Protein AF-A0A9K3GI36-F1 (afdb_monomer_lite)

Structure (mmCIF, N/CA/C/O backbone):
data_AF-A0A9K3GI36-F1
#
_entry.id   AF-A0A9K3GI36-F1
#
loop_
_atom_site.group_PDB
_atom_site.id
_atom_site.type_symbol
_atom_site.label_atom_id
_atom_site.label_alt_id
_atom_site.label_comp_id
_atom_site.label_asym_id
_atom_site.label_entity_id
_atom_site.label_seq_id
_atom_site.pdbx_PDB_ins_code
_atom_site.Cartn_x
_atom_site.Cartn_y
_atom_site.Cartn_z
_atom_site.occupancy
_atom_site.B_iso_or_equiv
_atom_site.auth_seq_id
_atom_site.auth_comp_id
_atom_site.auth_asym_id
_atom_site.auth_atom_id
_atom_site.pdbx_PDB_model_num
ATOM 1 N N . MET A 1 1 ? -10.433 35.218 -31.508 1.00 41.53 1 MET A N 1
ATOM 2 C CA . MET A 1 1 ? -9.511 34.068 -31.572 1.00 41.53 1 MET A CA 1
ATOM 3 C C . MET A 1 1 ? -9.303 33.648 -30.130 1.00 41.53 1 MET A C 1
ATOM 5 O O . MET A 1 1 ? -8.486 34.240 -29.438 1.00 41.53 1 MET A O 1
ATOM 9 N N . GLU A 1 2 ? -10.208 32.810 -29.628 1.00 40.28 2 GLU A N 1
ATOM 10 C CA . GLU A 1 2 ? -10.202 32.365 -28.231 1.00 40.28 2 GLU A CA 1
ATOM 11 C C . GLU A 1 2 ? -9.001 31.437 -28.043 1.00 40.28 2 GLU A C 1
ATOM 13 O O . GLU A 1 2 ? -8.857 30.450 -28.759 1.00 40.28 2 GLU A O 1
ATOM 18 N N . ALA A 1 3 ? -8.071 31.824 -27.170 1.00 50.9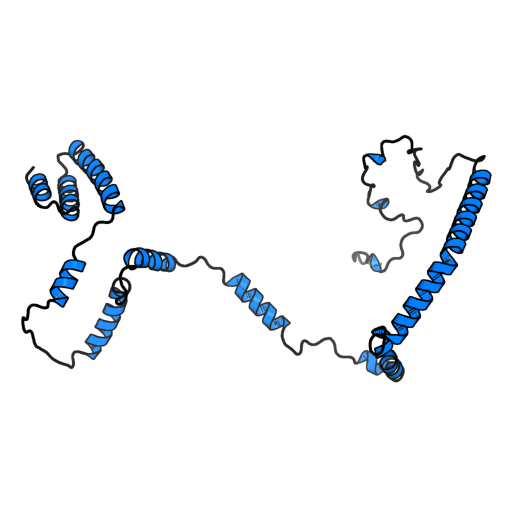4 3 ALA A N 1
ATOM 19 C CA . ALA A 1 3 ? -6.923 30.999 -26.837 1.00 50.94 3 ALA A CA 1
ATOM 20 C C . ALA A 1 3 ? -7.368 29.965 -25.798 1.00 50.94 3 ALA A C 1
ATOM 22 O O . ALA A 1 3 ? -7.621 30.311 -24.644 1.00 50.94 3 ALA A O 1
ATOM 23 N N . ASP A 1 4 ? -7.473 28.707 -26.215 1.00 55.66 4 ASP A N 1
ATOM 24 C CA . ASP A 1 4 ? -7.693 27.579 -25.317 1.00 55.66 4 ASP A CA 1
ATOM 25 C C . ASP A 1 4 ? -6.494 27.442 -24.367 1.00 55.66 4 ASP A C 1
ATOM 27 O O . ASP A 1 4 ? -5.440 26.916 -24.727 1.00 55.66 4 ASP A O 1
ATOM 31 N N . PHE A 1 5 ? -6.641 27.903 -23.123 1.00 61.09 5 PHE A N 1
ATOM 32 C CA . PHE A 1 5 ? -5.654 27.722 -22.049 1.00 61.09 5 PHE A CA 1
ATOM 33 C C . PHE A 1 5 ? -5.681 26.291 -21.477 1.00 61.09 5 PHE A C 1
ATOM 35 O O . PHE A 1 5 ? -5.742 26.073 -20.265 1.00 61.09 5 PHE A O 1
ATOM 42 N N . SER A 1 6 ? -5.638 25.293 -22.358 1.00 74.19 6 SER A N 1
ATOM 43 C CA . SER A 1 6 ? -5.358 23.908 -21.992 1.00 74.19 6 SER A CA 1
ATOM 44 C C . SER A 1 6 ? -3.887 23.789 -21.582 1.00 74.19 6 SER A C 1
ATOM 46 O O . SER A 1 6 ? -3.002 24.333 -22.244 1.00 74.19 6 SER A O 1
ATOM 48 N N . ARG A 1 7 ? -3.610 23.093 -20.471 1.00 74.88 7 ARG A N 1
ATOM 49 C CA . ARG A 1 7 ? -2.231 22.812 -20.036 1.00 74.88 7 ARG A CA 1
ATOM 50 C C . ARG A 1 7 ? -1.472 22.172 -21.209 1.00 74.88 7 ARG A C 1
ATOM 52 O O . ARG A 1 7 ? -2.000 21.223 -21.788 1.00 74.88 7 ARG A O 1
ATOM 59 N N . PRO A 1 8 ? -0.273 22.659 -21.566 1.00 76.69 8 PRO A N 1
ATOM 60 C CA . PRO A 1 8 ? 0.478 22.077 -22.669 1.00 76.69 8 PRO A CA 1
ATOM 61 C C . PRO A 1 8 ? 0.836 20.623 -22.343 1.00 76.69 8 PRO A C 1
ATOM 63 O O . PRO A 1 8 ? 1.373 20.334 -21.270 1.00 76.69 8 PRO A O 1
ATOM 66 N N . ASP A 1 9 ? 0.522 19.707 -23.261 1.00 85.19 9 ASP A N 1
ATOM 67 C CA . ASP A 1 9 ? 0.986 18.324 -23.185 1.00 85.19 9 ASP A CA 1
ATOM 68 C C . ASP A 1 9 ? 2.457 18.270 -23.605 1.00 85.19 9 ASP A C 1
ATOM 70 O O . ASP A 1 9 ? 2.802 18.274 -24.788 1.00 85.19 9 ASP A O 1
ATOM 74 N N . PHE A 1 10 ? 3.339 18.250 -22.609 1.00 81.50 10 PHE A N 1
ATOM 75 C CA . PHE A 1 10 ? 4.784 18.242 -22.812 1.00 81.50 10 PHE A CA 1
ATOM 76 C C . PHE A 1 10 ? 5.299 16.979 -23.521 1.00 81.50 10 PHE A C 1
ATOM 78 O O . PHE A 1 10 ? 6.412 17.011 -24.037 1.00 81.50 10 PHE A O 1
ATOM 85 N N . ASN A 1 11 ? 4.517 15.892 -23.595 1.00 84.12 11 ASN A N 1
ATOM 86 C CA . ASN A 1 11 ? 4.917 14.677 -24.317 1.00 84.12 11 ASN A CA 1
ATOM 87 C C . ASN A 1 11 ? 4.733 14.795 -25.838 1.00 84.12 11 ASN A C 1
ATOM 89 O O . ASN A 1 11 ? 5.396 14.080 -26.587 1.00 84.12 11 ASN A O 1
ATOM 93 N N . ALA A 1 12 ? 3.848 15.682 -26.299 1.00 85.94 12 ALA A N 1
ATOM 94 C CA . ALA A 1 12 ? 3.592 15.913 -27.721 1.00 85.94 12 ALA A CA 1
ATOM 95 C C . ALA A 1 12 ? 4.520 16.979 -28.336 1.00 85.94 12 ALA A C 1
ATOM 97 O O . ALA A 1 12 ? 4.534 17.166 -29.553 1.00 85.94 12 ALA A O 1
ATOM 98 N N . MET A 1 13 ? 5.290 17.695 -27.510 1.00 85.88 13 MET A N 1
ATOM 99 C CA . MET A 1 13 ? 6.188 18.763 -27.947 1.00 85.88 13 MET A CA 1
ATOM 100 C C . MET A 1 13 ? 7.605 18.234 -28.184 1.00 85.88 13 MET A C 1
ATOM 102 O O . MET A 1 13 ? 8.161 17.499 -27.372 1.00 85.88 13 MET A O 1
ATOM 106 N N . VAL A 1 14 ? 8.221 18.657 -29.287 1.00 86.56 14 VAL A N 1
ATOM 107 C CA . VAL A 1 14 ? 9.653 18.435 -29.525 1.00 86.56 14 VAL A CA 1
ATOM 108 C C . VAL A 1 14 ? 10.444 19.341 -28.571 1.00 86.56 14 VAL A C 1
ATOM 110 O O . VAL A 1 14 ? 10.062 20.502 -28.394 1.00 86.56 14 VAL A O 1
ATOM 113 N N . PRO A 1 15 ? 11.530 18.856 -27.938 1.00 84.69 15 PRO A N 1
ATOM 114 C CA . PRO A 1 15 ? 12.355 19.701 -27.083 1.00 84.69 15 PRO A CA 1
ATOM 115 C C . PRO A 1 15 ? 12.905 20.908 -27.868 1.00 84.69 15 PRO A C 1
ATOM 117 O O . PRO A 1 15 ? 13.335 20.741 -29.012 1.00 84.69 15 PRO A O 1
ATOM 120 N N . PRO A 1 16 ? 12.923 22.117 -27.274 1.00 84.31 16 PRO A N 1
ATOM 121 C CA . PRO A 1 16 ? 13.486 23.298 -27.921 1.00 84.31 16 PRO A CA 1
ATOM 122 C C . PRO A 1 16 ? 14.963 23.106 -28.318 1.00 84.31 16 PRO A C 1
ATOM 124 O O . PRO A 1 16 ? 15.713 22.455 -27.581 1.00 84.31 16 PRO A O 1
ATOM 127 N N . PRO A 1 17 ? 15.415 23.688 -29.447 1.00 86.75 17 PRO A N 1
ATOM 128 C CA . PRO A 1 17 ? 16.813 23.609 -29.862 1.00 86.75 17 PRO A CA 1
ATOM 129 C C . PRO A 1 17 ? 17.723 24.241 -28.797 1.00 86.75 17 PRO A C 1
ATOM 131 O O . PRO A 1 17 ? 17.443 25.331 -28.305 1.00 86.75 17 PRO A O 1
ATOM 134 N N . GLY A 1 18 ? 18.794 23.538 -28.415 1.00 84.12 18 GLY A N 1
ATOM 135 C CA . GLY A 1 18 ? 19.714 23.965 -27.351 1.00 84.12 18 GLY A CA 1
ATOM 136 C C . GLY A 1 18 ? 19.261 23.627 -25.923 1.00 84.12 18 GLY A C 1
ATOM 137 O O . GLY A 1 18 ? 19.950 23.982 -24.967 1.00 84.12 18 GLY A O 1
ATOM 138 N N . TYR A 1 19 ? 18.133 22.925 -25.742 1.00 83.38 19 TYR A N 1
ATOM 139 C CA . TYR A 1 19 ? 17.712 22.461 -24.421 1.00 83.38 19 TYR A CA 1
ATOM 140 C C . TYR A 1 19 ? 18.675 21.401 -23.867 1.00 83.38 19 TYR A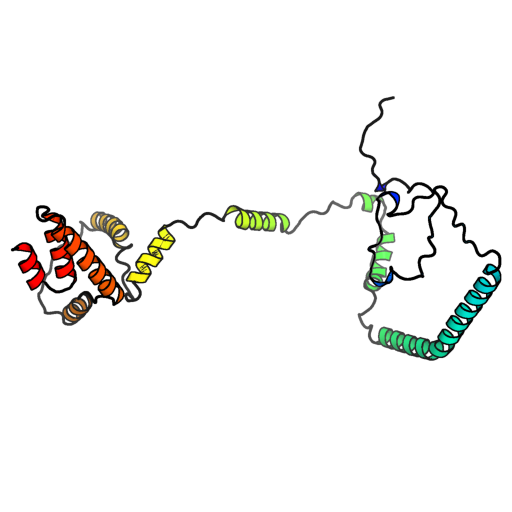 C 1
ATOM 142 O O . TYR A 1 19 ? 18.770 20.289 -24.387 1.00 83.38 19 TYR A O 1
ATOM 150 N N . VAL A 1 20 ? 19.338 21.725 -22.757 1.00 83.19 20 VAL A N 1
ATOM 151 C CA . VAL A 1 20 ? 20.137 20.770 -21.984 1.00 83.19 20 VAL A CA 1
ATOM 152 C C . VAL A 1 20 ? 19.323 20.296 -20.784 1.00 83.19 20 VAL A C 1
ATOM 154 O O . VAL A 1 20 ? 18.958 21.079 -19.899 1.00 83.19 20 VAL A O 1
ATOM 157 N N . ALA A 1 21 ? 19.037 18.993 -20.751 1.00 82.38 21 ALA A N 1
ATOM 158 C CA . ALA A 1 21 ? 18.276 18.377 -19.673 1.00 82.38 21 ALA A CA 1
ATOM 159 C C . ALA A 1 21 ? 18.948 18.632 -18.311 1.00 82.38 21 ALA A C 1
ATOM 161 O O . ALA A 1 21 ? 20.151 18.453 -18.145 1.00 82.38 21 ALA A O 1
ATOM 162 N N . GLY A 1 22 ? 18.159 19.064 -17.326 1.00 81.75 22 GLY A N 1
ATOM 163 C CA . GLY A 1 22 ? 18.629 19.322 -15.961 1.00 81.75 22 GLY A CA 1
ATOM 164 C C . GLY A 1 22 ? 19.057 20.766 -15.684 1.00 81.75 22 GLY A C 1
ATOM 165 O O . GLY A 1 22 ? 18.713 21.273 -14.617 1.00 81.75 22 GLY A O 1
ATOM 166 N N . ILE A 1 23 ? 19.680 21.471 -16.639 1.00 81.31 23 ILE A N 1
ATOM 167 C CA . ILE A 1 23 ? 20.160 22.855 -16.436 1.00 81.31 23 ILE A CA 1
ATOM 168 C C . ILE A 1 23 ? 18.991 23.813 -16.175 1.00 81.31 23 ILE A C 1
ATOM 170 O O . ILE A 1 23 ? 18.969 24.501 -15.158 1.00 81.31 23 ILE A O 1
ATOM 174 N N . GLY A 1 24 ? 17.957 23.787 -17.022 1.00 76.75 24 GLY A N 1
ATOM 175 C CA . GLY A 1 24 ? 16.768 24.640 -16.856 1.00 76.75 24 GLY A CA 1
ATOM 176 C C . GLY A 1 24 ? 15.912 24.322 -15.618 1.00 76.75 24 GLY A C 1
ATOM 177 O O . GLY A 1 24 ? 15.068 25.126 -15.238 1.00 76.75 24 GLY A O 1
ATOM 178 N N . ARG A 1 25 ? 16.129 23.165 -14.969 1.00 82.38 25 ARG A N 1
ATOM 179 C CA . ARG A 1 25 ? 15.466 22.765 -13.710 1.00 82.38 25 ARG A CA 1
ATOM 180 C C . ARG A 1 25 ? 16.336 23.055 -12.473 1.00 82.38 25 ARG A C 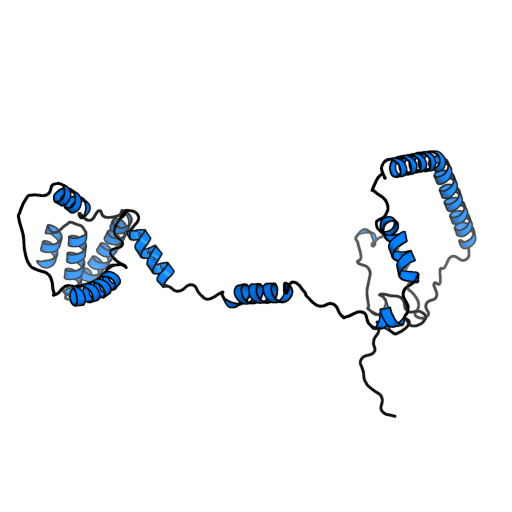1
ATOM 182 O O . ARG A 1 25 ? 15.884 22.835 -11.353 1.00 82.38 25 ARG A O 1
ATOM 189 N N . GLY A 1 26 ? 17.574 23.522 -12.653 1.00 81.62 26 GLY A N 1
ATOM 190 C CA . GLY A 1 26 ? 18.527 23.718 -11.558 1.00 81.62 26 GLY A CA 1
ATOM 191 C C . GLY A 1 26 ? 19.071 22.410 -10.975 1.00 81.62 26 GLY A C 1
ATOM 192 O O . GLY A 1 26 ? 19.473 22.374 -9.813 1.00 81.62 26 GLY A O 1
ATOM 193 N N . ALA A 1 27 ? 19.068 21.319 -11.748 1.00 82.44 27 ALA A N 1
ATOM 194 C CA . ALA A 1 27 ? 19.717 20.081 -11.338 1.00 82.44 27 ALA A CA 1
ATOM 195 C C . ALA A 1 27 ? 21.240 20.291 -11.337 1.00 82.44 27 ALA A C 1
ATOM 197 O O . ALA A 1 27 ? 21.867 20.359 -12.390 1.00 82.44 27 ALA A O 1
ATOM 198 N N . SER A 1 28 ? 21.822 20.410 -10.145 1.00 81.56 28 SER A N 1
ATOM 199 C CA . SER A 1 28 ? 23.270 20.456 -9.935 1.00 81.56 28 SER A CA 1
ATOM 200 C C . SER A 1 28 ? 23.775 19.073 -9.516 1.00 81.56 28 SER A C 1
ATOM 202 O O . SER A 1 28 ? 23.111 18.380 -8.741 1.00 81.56 28 SER A O 1
ATOM 204 N N . GLY A 1 29 ? 24.933 18.655 -10.034 1.00 84.06 29 GLY A N 1
ATOM 205 C CA . GLY A 1 29 ? 25.582 17.407 -9.630 1.00 84.06 29 GLY A CA 1
ATOM 206 C C . GLY A 1 29 ? 25.983 17.447 -8.153 1.00 84.06 29 GLY A C 1
ATOM 207 O O . GLY A 1 29 ? 26.455 18.469 -7.657 1.00 84.06 29 GLY A O 1
ATOM 208 N N . PHE A 1 30 ? 25.786 16.341 -7.433 1.00 79.69 30 PHE A N 1
ATOM 209 C CA . PHE A 1 30 ? 26.188 16.242 -6.031 1.00 79.69 30 PHE A CA 1
ATOM 210 C C . PHE A 1 30 ? 27.713 16.356 -5.923 1.00 79.69 30 PHE A C 1
ATOM 212 O O . PHE A 1 30 ? 28.429 15.532 -6.489 1.00 79.69 30 PHE A O 1
ATOM 219 N N . THR A 1 31 ? 28.212 17.358 -5.196 1.00 76.81 31 THR A N 1
ATOM 220 C CA . THR A 1 31 ? 29.649 17.530 -4.969 1.00 76.81 31 THR A CA 1
ATOM 221 C C . THR A 1 31 ? 30.150 16.437 -4.030 1.00 76.81 31 THR A C 1
ATOM 223 O O . THR A 1 31 ? 29.858 16.416 -2.834 1.00 76.81 31 THR A O 1
ATOM 226 N N . THR A 1 32 ? 30.914 15.492 -4.565 1.00 73.56 32 THR A N 1
ATOM 227 C CA . THR A 1 32 ? 31.559 14.450 -3.761 1.00 73.56 32 THR A CA 1
ATOM 228 C C . THR A 1 32 ? 32.928 14.926 -3.273 1.00 73.56 32 THR A C 1
ATOM 230 O O . THR A 1 32 ? 33.496 15.893 -3.780 1.00 73.56 32 THR A O 1
ATOM 233 N N . ARG A 1 33 ? 33.498 14.240 -2.272 1.00 66.62 33 ARG A N 1
ATOM 234 C CA . ARG A 1 33 ? 34.830 14.554 -1.707 1.00 66.62 33 ARG A CA 1
ATOM 235 C C . ARG A 1 33 ? 35.948 14.586 -2.761 1.00 66.62 33 ARG A C 1
ATOM 237 O O . ARG A 1 33 ? 36.966 15.230 -2.535 1.00 66.62 33 ARG A O 1
ATOM 244 N N . SER A 1 34 ? 35.738 13.913 -3.890 1.00 67.69 34 SER A N 1
ATOM 245 C CA . SER A 1 34 ? 36.633 13.850 -5.048 1.00 67.69 34 SER A CA 1
ATOM 246 C C . SER A 1 34 ? 36.645 15.136 -5.875 1.00 67.69 34 SER A C 1
ATOM 248 O O . SER A 1 34 ? 37.630 15.411 -6.553 1.00 67.69 34 SER A O 1
ATOM 250 N N . ASP A 1 35 ? 35.581 15.942 -5.812 1.00 63.75 35 ASP A N 1
ATOM 251 C CA . ASP A 1 35 ? 35.472 17.142 -6.637 1.00 63.75 35 ASP A CA 1
ATOM 252 C C . ASP A 1 35 ? 36.288 18.307 -6.054 1.00 63.75 35 ASP A C 1
ATOM 254 O O . ASP A 1 35 ? 36.569 19.272 -6.751 1.00 63.75 35 ASP A O 1
ATOM 258 N N . VAL A 1 36 ? 36.679 18.296 -4.776 1.00 68.25 36 VAL A N 1
ATOM 259 C CA . VAL A 1 36 ? 37.480 19.373 -4.140 1.00 68.25 36 VAL A CA 1
ATOM 260 C C . VAL A 1 36 ? 38.978 19.211 -4.470 1.00 68.25 36 VAL A C 1
ATOM 262 O O . VAL A 1 36 ? 39.838 19.249 -3.597 1.00 68.25 36 VAL A O 1
ATOM 265 N N . GLY A 1 37 ? 39.297 18.966 -5.741 1.00 59.81 37 GLY A N 1
ATOM 266 C CA . GLY A 1 37 ? 40.660 18.827 -6.253 1.00 59.81 37 GLY A CA 1
ATOM 267 C C . GLY A 1 37 ? 40.935 19.775 -7.429 1.00 59.81 37 GLY A C 1
ATOM 268 O O . GLY A 1 37 ? 39.992 20.324 -8.002 1.00 59.81 37 GLY A O 1
ATOM 269 N N . PRO A 1 38 ? 42.208 19.950 -7.836 1.00 63.78 38 PRO A N 1
ATOM 270 C CA . PRO A 1 38 ? 42.631 20.927 -8.854 1.00 63.78 38 PRO A CA 1
ATOM 271 C C . PRO A 1 38 ? 42.046 20.706 -10.259 1.00 63.78 38 PRO A C 1
ATOM 273 O O . PRO A 1 38 ? 42.296 21.497 -11.159 1.00 63.78 38 PRO A O 1
ATOM 276 N N . ALA A 1 39 ? 41.269 19.641 -10.465 1.00 50.69 39 ALA A N 1
ATOM 277 C CA . ALA A 1 39 ? 40.647 19.298 -11.740 1.00 50.69 39 ALA A CA 1
ATOM 278 C C . ALA A 1 39 ? 39.497 20.241 -12.152 1.00 50.69 39 ALA A C 1
ATOM 280 O O . ALA A 1 39 ? 38.989 20.122 -13.264 1.00 50.69 39 ALA A O 1
ATOM 281 N N . ARG A 1 40 ? 39.093 21.201 -11.305 1.00 52.25 40 ARG A N 1
ATOM 282 C CA . ARG A 1 40 ? 38.164 22.267 -11.706 1.00 52.25 40 ARG A CA 1
ATOM 283 C C . ARG A 1 40 ? 38.921 23.429 -12.356 1.00 52.25 40 ARG A C 1
ATOM 285 O O . ARG A 1 40 ? 39.024 24.506 -11.777 1.00 52.25 40 ARG A O 1
ATOM 292 N N . MET A 1 41 ? 39.403 23.246 -13.583 1.00 45.31 41 MET A N 1
ATOM 293 C CA . MET A 1 41 ? 39.389 24.383 -14.508 1.00 45.31 41 MET A CA 1
ATOM 294 C C . MET A 1 41 ? 37.910 24.692 -14.725 1.00 45.31 41 MET A C 1
ATOM 296 O O . MET A 1 41 ? 37.155 23.834 -15.178 1.00 45.31 41 MET A O 1
ATOM 300 N N . ALA A 1 42 ? 37.471 25.855 -14.258 1.00 45.38 42 ALA A N 1
ATOM 301 C CA . ALA A 1 42 ? 36.078 26.248 -14.290 1.00 45.38 42 ALA A CA 1
ATOM 302 C C . ALA A 1 42 ? 35.591 26.292 -15.747 1.00 45.38 42 ALA A C 1
ATOM 304 O O . ALA A 1 42 ? 35.823 27.270 -16.451 1.00 45.38 42 ALA A O 1
ATOM 305 N N . SER A 1 43 ? 34.901 25.240 -16.197 1.00 50.94 43 SER A N 1
ATOM 306 C CA . SER A 1 43 ? 34.009 25.341 -17.350 1.00 50.94 43 SER A CA 1
ATOM 307 C C . SER A 1 43 ? 32.777 26.116 -16.887 1.00 50.94 43 SER A C 1
ATOM 309 O O . SER A 1 43 ? 31.744 25.558 -16.517 1.00 50.94 43 SER A O 1
ATOM 311 N N . LEU A 1 44 ? 32.947 27.433 -16.766 1.00 42.28 44 LEU A N 1
ATOM 312 C CA . LEU A 1 44 ? 31.836 28.364 -16.710 1.00 42.28 44 LEU A CA 1
ATOM 313 C C . LEU A 1 44 ? 31.302 28.439 -18.136 1.00 42.28 44 LEU A C 1
ATOM 315 O O . LEU A 1 44 ? 31.880 29.105 -18.991 1.00 42.28 44 LEU A O 1
ATOM 319 N N . LEU A 1 45 ? 30.221 27.707 -18.387 1.00 46.12 45 LEU A N 1
ATOM 320 C CA . LEU A 1 45 ? 29.392 27.901 -19.568 1.00 46.12 45 LEU A CA 1
ATOM 321 C C . LEU A 1 45 ? 28.959 29.372 -19.584 1.00 46.12 45 LEU A C 1
ATOM 323 O O . LEU A 1 45 ? 28.167 29.806 -18.745 1.00 46.12 45 LEU A O 1
ATOM 327 N N . ASN A 1 46 ? 29.509 30.151 -20.514 1.00 49.84 46 ASN A N 1
ATOM 328 C CA . ASN A 1 46 ? 28.974 31.468 -20.828 1.00 49.84 46 ASN A CA 1
ATOM 329 C C . ASN A 1 46 ? 27.537 31.298 -21.346 1.00 49.84 46 ASN A C 1
ATOM 331 O O . ASN A 1 46 ? 27.202 30.275 -21.945 1.00 49.84 46 ASN A O 1
ATOM 335 N N . ALA A 1 47 ? 26.694 32.310 -21.134 1.00 50.44 47 ALA A N 1
ATOM 336 C CA . ALA A 1 47 ? 25.257 32.312 -21.439 1.00 50.44 47 ALA A CA 1
ATOM 337 C C . ALA A 1 47 ? 24.879 32.116 -22.932 1.00 50.44 47 ALA A C 1
ATOM 339 O O . ALA A 1 47 ? 23.711 32.254 -23.278 1.00 50.44 47 ALA A O 1
ATOM 340 N N . ASP A 1 48 ? 25.841 31.780 -23.793 1.00 45.00 48 ASP A N 1
ATOM 341 C CA . ASP A 1 48 ? 25.695 31.570 -25.239 1.00 45.00 48 ASP A CA 1
ATOM 342 C C . ASP A 1 48 ? 26.139 30.159 -25.694 1.00 45.00 48 ASP A C 1
ATOM 344 O O . ASP A 1 48 ? 26.386 29.910 -26.868 1.00 45.00 48 ASP A O 1
ATOM 348 N N . GLY A 1 49 ? 26.279 29.201 -24.768 1.00 50.50 49 GLY A N 1
ATOM 349 C CA . GLY A 1 49 ? 26.444 27.780 -25.112 1.00 50.50 49 GLY A CA 1
ATOM 350 C C . GLY A 1 49 ? 27.722 27.407 -25.878 1.00 50.50 49 GLY A C 1
ATOM 351 O O . GLY A 1 49 ? 27.806 26.294 -26.392 1.00 50.50 49 GLY A O 1
ATOM 352 N N . SER A 1 50 ? 28.722 28.288 -25.952 1.00 48.50 50 SER A N 1
ATOM 353 C CA . SER A 1 50 ? 30.020 27.981 -26.556 1.00 48.50 50 SER A CA 1
ATOM 354 C C . SER A 1 50 ? 31.047 27.575 -25.495 1.00 48.50 50 SER A C 1
ATOM 356 O O . SER A 1 50 ? 31.336 28.312 -24.549 1.00 48.50 50 SER A O 1
ATOM 358 N N . GLU A 1 51 ? 31.617 26.378 -25.658 1.00 46.50 51 GLU A N 1
ATOM 359 C CA . GLU A 1 51 ? 32.790 25.936 -24.906 1.00 46.50 51 GLU A CA 1
ATOM 360 C C . GLU A 1 51 ? 34.028 26.682 -25.421 1.00 46.50 51 GLU A C 1
ATOM 362 O O . GLU A 1 51 ? 34.665 26.275 -26.390 1.00 46.50 51 GLU A O 1
ATOM 367 N N . THR A 1 52 ? 34.417 27.783 -24.778 1.00 43.41 52 THR A N 1
ATOM 368 C CA . THR A 1 52 ? 35.765 28.339 -24.970 1.00 43.41 52 THR A CA 1
ATOM 369 C C . THR A 1 52 ? 36.776 27.500 -24.196 1.00 43.41 52 THR A C 1
ATOM 371 O O . THR A 1 52 ? 37.214 27.861 -23.103 1.00 43.41 52 THR A O 1
ATOM 374 N N . SER A 1 53 ? 37.143 26.358 -24.776 1.00 46.06 53 SER A N 1
ATOM 375 C CA . SER A 1 53 ? 38.313 25.585 -24.371 1.00 46.06 53 SER A CA 1
ATOM 376 C C . SER A 1 53 ? 39.569 26.381 -24.736 1.00 46.06 53 SER A C 1
ATOM 378 O O . SER A 1 53 ? 40.011 26.408 -25.882 1.00 46.06 53 SER A O 1
ATOM 380 N N . GLN A 1 54 ? 40.144 27.098 -23.770 1.00 50.03 54 GLN A N 1
ATOM 381 C CA . GLN A 1 54 ? 41.453 27.723 -23.944 1.00 50.03 54 GLN A CA 1
ATOM 382 C C . GLN A 1 54 ? 42.547 26.647 -23.979 1.00 50.03 54 GLN A C 1
ATOM 384 O O . GLN A 1 54 ? 43.171 26.399 -22.955 1.00 50.03 54 GLN A O 1
ATOM 389 N N . THR A 1 55 ? 42.821 26.035 -25.136 1.00 48.91 55 THR A N 1
ATOM 390 C CA . THR A 1 55 ? 44.130 25.417 -25.440 1.00 48.91 55 THR A CA 1
ATOM 391 C C . THR A 1 55 ? 44.376 25.327 -26.953 1.00 48.91 55 THR A C 1
ATOM 393 O O . THR A 1 55 ? 44.487 24.236 -27.501 1.00 48.91 55 THR A O 1
ATOM 396 N N . VAL A 1 56 ? 44.530 26.462 -27.637 1.00 53.56 56 VAL A N 1
ATOM 397 C CA . VAL A 1 56 ? 44.738 26.516 -29.105 1.00 53.56 56 VAL A CA 1
ATOM 398 C C . VAL A 1 56 ? 46.079 25.892 -29.570 1.00 53.56 56 VAL A C 1
ATOM 400 O O . VAL A 1 56 ? 46.340 25.787 -30.760 1.00 53.56 56 VAL A O 1
ATOM 403 N N . GLY A 1 57 ? 46.945 25.455 -28.645 1.00 53.25 57 GLY A N 1
ATOM 404 C CA . GLY A 1 57 ? 48.192 24.728 -28.940 1.00 53.25 57 GLY A CA 1
ATOM 405 C C . GLY A 1 57 ? 48.181 23.232 -28.596 1.00 53.25 57 GLY A C 1
ATOM 406 O O . GLY A 1 57 ? 49.128 22.539 -28.941 1.00 53.25 57 GLY A O 1
ATOM 407 N N . ALA A 1 58 ? 47.137 22.724 -27.927 1.00 59.91 58 ALA A N 1
ATOM 408 C CA . ALA A 1 58 ? 47.068 21.332 -27.458 1.00 59.91 58 ALA A CA 1
ATOM 409 C C . ALA A 1 58 ? 46.067 20.470 -28.245 1.00 59.91 58 ALA A C 1
ATOM 411 O O . ALA A 1 58 ? 45.931 19.287 -27.960 1.00 59.91 58 ALA A O 1
ATOM 412 N N . GLU A 1 59 ? 45.333 21.041 -29.201 1.00 64.06 59 GLU A N 1
ATOM 413 C CA . GLU A 1 59 ? 44.317 20.315 -29.978 1.00 64.06 59 GLU A CA 1
ATOM 414 C C . GLU A 1 59 ? 44.943 19.230 -30.853 1.00 64.06 59 GLU A C 1
ATOM 416 O O . GLU A 1 59 ? 44.490 18.091 -30.829 1.00 64.06 59 GLU A O 1
ATOM 421 N N . GLN A 1 60 ? 46.049 19.550 -31.529 1.00 72.62 60 GLN A N 1
ATOM 422 C CA . GLN A 1 60 ? 46.782 18.577 -32.342 1.00 72.62 60 GLN A CA 1
ATOM 423 C C . GLN A 1 60 ? 47.373 17.459 -31.476 1.00 72.62 60 GLN A C 1
ATOM 425 O O . GLN A 1 60 ? 47.292 16.289 -31.830 1.00 72.62 60 GLN A O 1
ATOM 430 N N . GLU A 1 61 ? 47.915 17.790 -30.302 1.00 75.25 61 GLU A N 1
ATOM 431 C CA . GLU A 1 61 ? 48.442 16.790 -29.367 1.00 75.25 61 GLU A CA 1
ATOM 432 C C . GLU A 1 61 ? 47.333 15.917 -28.756 1.00 75.25 61 GLU A C 1
ATOM 434 O O . GLU A 1 61 ? 47.546 14.723 -28.547 1.00 75.25 61 GLU A O 1
ATOM 439 N N . ARG A 1 62 ? 46.140 16.477 -28.510 1.00 79.00 62 ARG A N 1
ATOM 440 C CA . ARG A 1 62 ? 44.953 15.735 -28.048 1.00 79.00 62 ARG A CA 1
ATOM 441 C C . ARG A 1 62 ? 44.409 14.808 -29.124 1.00 79.00 62 ARG A C 1
ATOM 443 O O . ARG A 1 62 ? 44.144 13.654 -28.820 1.00 79.00 62 ARG A O 1
ATOM 450 N N . GLU A 1 63 ? 44.303 15.275 -30.363 1.00 82.50 63 GLU A N 1
ATOM 451 C CA . GLU A 1 63 ? 43.852 14.455 -31.489 1.00 82.50 63 GLU A CA 1
ATOM 452 C C . GLU A 1 63 ? 44.826 13.296 -31.742 1.00 82.50 63 GLU A C 1
ATOM 454 O O . GLU A 1 63 ? 44.414 12.144 -31.886 1.00 82.50 63 GLU A O 1
ATOM 459 N N . ILE A 1 64 ? 46.134 13.569 -31.690 1.00 83.25 64 ILE A N 1
ATOM 460 C CA . ILE A 1 64 ? 47.164 12.527 -31.763 1.00 83.25 64 ILE A CA 1
ATOM 461 C C . ILE A 1 64 ? 47.032 11.561 -30.576 1.00 83.25 64 ILE A C 1
ATOM 463 O O . ILE A 1 64 ? 47.131 10.348 -30.762 1.00 83.25 64 ILE A O 1
ATOM 467 N N . ALA A 1 65 ? 46.783 12.056 -29.361 1.00 86.12 65 ALA A N 1
ATOM 468 C CA . ALA A 1 65 ? 46.596 11.205 -28.190 1.00 86.12 65 ALA A CA 1
ATOM 469 C C . ALA A 1 65 ? 45.349 10.315 -28.312 1.00 86.12 65 ALA A C 1
ATOM 471 O O . ALA A 1 65 ? 45.445 9.120 -28.040 1.00 86.12 65 ALA A O 1
ATOM 472 N N . GLU A 1 66 ? 44.208 10.849 -28.750 1.00 88.12 66 GLU A N 1
ATOM 473 C CA . GLU A 1 66 ? 42.971 10.091 -28.975 1.00 88.12 66 GLU A CA 1
ATOM 474 C C . GLU A 1 66 ? 43.175 8.992 -30.017 1.00 88.12 66 GLU A C 1
ATOM 476 O O . GLU A 1 66 ? 42.890 7.826 -29.743 1.00 88.12 66 GLU A O 1
ATOM 481 N N . GLN A 1 67 ? 43.789 9.320 -31.156 1.00 91.38 67 GLN A N 1
ATOM 482 C CA . GLN A 1 67 ? 44.129 8.335 -32.184 1.00 91.38 67 GLN A CA 1
ATOM 483 C C . GLN A 1 67 ? 45.051 7.233 -31.640 1.00 91.38 67 GLN A C 1
ATOM 485 O O . GLN A 1 67 ? 44.875 6.051 -31.948 1.00 91.38 67 GLN A O 1
ATOM 490 N N . VAL A 1 68 ? 46.023 7.592 -30.795 1.00 92.81 68 VAL A N 1
ATOM 491 C CA . VAL A 1 68 ? 46.916 6.628 -30.139 1.00 92.81 68 VAL A CA 1
ATOM 492 C C . VAL A 1 68 ? 46.155 5.754 -29.136 1.00 92.81 68 VAL A C 1
ATOM 494 O O . VAL A 1 68 ? 46.366 4.539 -29.125 1.00 92.81 68 VAL A O 1
ATOM 497 N N . TYR A 1 69 ? 45.255 6.312 -28.322 1.00 89.19 69 TYR A N 1
ATOM 498 C CA . TYR A 1 69 ? 44.452 5.542 -27.365 1.00 89.19 69 TYR A CA 1
ATOM 499 C C . TYR A 1 69 ? 43.456 4.608 -28.059 1.00 89.19 69 TYR A C 1
ATOM 501 O O . TYR A 1 69 ? 43.344 3.451 -27.649 1.00 89.19 69 TYR A O 1
ATOM 509 N N . ASP A 1 70 ? 42.816 5.040 -29.143 1.00 92.06 70 ASP A N 1
ATOM 510 C CA . ASP A 1 70 ? 41.923 4.205 -29.953 1.00 92.06 70 ASP A CA 1
ATOM 511 C C . ASP A 1 70 ? 42.681 3.082 -30.667 1.00 92.06 70 ASP A C 1
ATOM 513 O O . ASP A 1 70 ? 42.230 1.927 -30.696 1.00 92.06 70 ASP A O 1
ATOM 517 N N . ALA A 1 71 ? 43.879 3.371 -31.182 1.00 91.19 71 ALA A N 1
ATOM 518 C CA . ALA A 1 71 ? 44.758 2.362 -31.766 1.00 91.19 71 ALA A CA 1
ATOM 519 C C . ALA A 1 71 ? 45.227 1.342 -30.713 1.00 91.19 71 ALA A C 1
ATOM 521 O O . ALA A 1 71 ? 45.234 0.132 -30.967 1.00 91.19 71 ALA A O 1
ATOM 522 N N . VAL A 1 72 ? 45.577 1.795 -29.505 1.00 89.62 72 VAL A N 1
ATOM 523 C CA . VAL A 1 72 ? 45.903 0.916 -28.372 1.00 89.62 72 VAL A CA 1
ATOM 524 C C . VAL A 1 72 ? 44.681 0.093 -27.963 1.00 89.62 72 VAL A C 1
ATOM 526 O O . VAL A 1 72 ? 44.814 -1.118 -27.782 1.00 89.62 72 VAL A O 1
ATOM 529 N N . GLY A 1 73 ? 43.494 0.694 -27.883 1.00 86.75 73 GLY A N 1
ATOM 530 C CA . GLY A 1 73 ? 42.234 0.017 -27.578 1.00 86.75 73 GLY A CA 1
ATOM 531 C C . GLY A 1 73 ? 41.907 -1.077 -28.594 1.00 86.75 73 GLY A C 1
ATOM 532 O O . GLY A 1 73 ? 41.613 -2.212 -28.212 1.00 86.75 73 GLY A O 1
ATOM 533 N N . SER A 1 74 ? 42.073 -0.783 -29.883 1.00 86.31 74 SER A N 1
ATOM 534 C CA . SER A 1 74 ? 41.909 -1.742 -30.980 1.00 86.31 74 SER A CA 1
ATOM 535 C C . SER A 1 74 ? 42.923 -2.882 -30.884 1.00 86.31 74 SER A C 1
ATOM 537 O O . SER A 1 74 ? 42.546 -4.052 -30.917 1.00 86.31 74 SER A O 1
ATOM 539 N N . ARG A 1 75 ? 44.200 -2.579 -30.627 1.00 83.69 75 ARG A N 1
ATOM 540 C CA . ARG A 1 75 ? 45.280 -3.574 -30.502 1.00 83.69 75 ARG A CA 1
ATOM 541 C C . ARG A 1 75 ? 45.148 -4.463 -29.259 1.00 83.69 75 ARG A C 1
ATOM 543 O O . ARG A 1 75 ? 45.402 -5.671 -29.314 1.00 83.69 75 ARG A O 1
ATOM 550 N N . VAL A 1 76 ? 44.746 -3.891 -28.125 1.00 80.88 76 VAL A N 1
ATOM 551 C CA . VAL A 1 76 ? 44.416 -4.632 -26.896 1.00 80.88 76 VAL A CA 1
ATOM 552 C C . VAL A 1 76 ? 43.191 -5.504 -27.146 1.00 80.88 76 VAL A C 1
ATOM 554 O O . VAL A 1 76 ? 43.171 -6.678 -26.753 1.00 80.88 76 VAL A O 1
ATOM 557 N N . SER A 1 77 ? 42.206 -4.967 -27.871 1.00 78.62 77 SER A N 1
ATOM 558 C CA . SER A 1 77 ? 41.025 -5.716 -28.253 1.00 78.62 77 SER A CA 1
ATOM 559 C C . SER A 1 77 ? 41.398 -6.906 -29.133 1.00 78.62 77 SER A C 1
ATOM 561 O O . SER A 1 77 ? 40.998 -8.017 -28.804 1.00 78.62 77 SER A O 1
ATOM 563 N N . GLU A 1 78 ? 42.245 -6.739 -30.147 1.00 78.75 78 GLU A N 1
ATOM 564 C CA . GLU A 1 78 ? 42.719 -7.799 -31.047 1.00 78.75 78 GLU A CA 1
ATOM 565 C C . GLU A 1 78 ? 43.471 -8.925 -30.324 1.00 78.75 78 GLU A C 1
ATOM 567 O O . GLU A 1 78 ? 43.206 -10.109 -30.569 1.00 78.75 78 GLU A O 1
ATOM 572 N N . LYS A 1 79 ? 44.355 -8.584 -29.373 1.00 72.75 79 LYS A N 1
ATOM 573 C CA . LYS A 1 79 ? 45.066 -9.570 -28.535 1.00 72.75 79 LYS A CA 1
ATOM 574 C C . LYS A 1 79 ? 44.092 -10.434 -27.727 1.00 72.75 79 LYS A C 1
ATOM 576 O O . LYS A 1 79 ? 44.290 -11.643 -27.597 1.00 72.75 79 LYS A O 1
ATOM 581 N N . GLY A 1 80 ? 43.015 -9.833 -27.223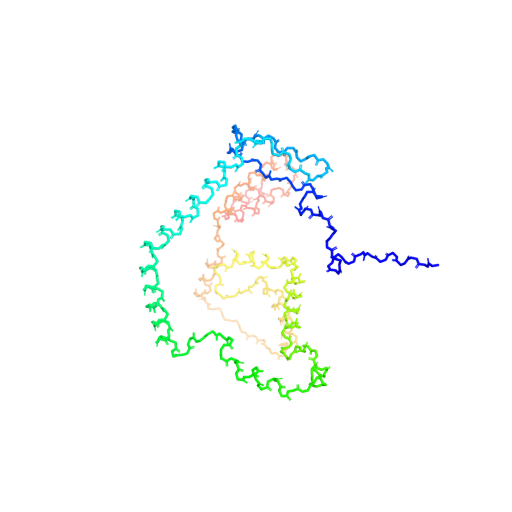 1.00 70.62 80 GLY A N 1
ATOM 582 C CA . GLY A 1 80 ? 41.922 -10.533 -26.545 1.00 70.62 80 GLY A CA 1
ATOM 583 C C . GLY A 1 80 ? 40.827 -11.066 -27.479 1.00 70.62 80 GLY A C 1
ATOM 584 O O . GLY A 1 80 ? 39.987 -11.845 -27.033 1.00 70.62 80 GLY A O 1
ATOM 585 N N . ALA A 1 81 ? 40.791 -10.660 -28.750 1.00 75.38 81 ALA A N 1
ATOM 586 C CA . ALA A 1 81 ? 39.661 -10.879 -29.656 1.00 75.38 81 ALA A CA 1
ATOM 587 C C . ALA A 1 81 ? 39.610 -12.323 -30.121 1.00 75.38 81 ALA A C 1
ATOM 589 O O . ALA A 1 81 ? 38.536 -12.902 -30.173 1.00 75.38 81 ALA A O 1
ATOM 590 N N . LYS A 1 82 ? 40.761 -12.949 -30.385 1.00 72.25 82 LYS A N 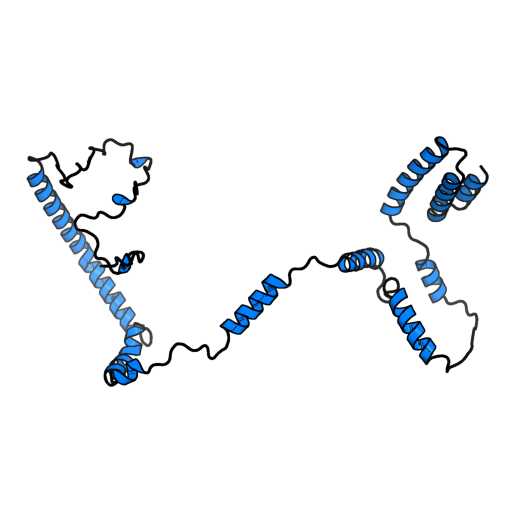1
ATOM 591 C CA . LYS A 1 82 ? 40.796 -14.363 -30.787 1.00 72.25 82 LYS A CA 1
ATOM 592 C C . LYS A 1 82 ? 40.246 -15.276 -29.686 1.00 72.25 82 LYS A C 1
ATOM 594 O O . LYS A 1 82 ? 39.456 -16.166 -29.982 1.00 72.25 82 LYS A O 1
ATOM 599 N N . ARG A 1 83 ? 40.598 -15.016 -28.418 1.00 75.94 83 ARG A N 1
ATOM 600 C CA . ARG A 1 83 ? 40.078 -15.766 -27.257 1.00 75.94 83 ARG A CA 1
ATOM 601 C C . ARG A 1 83 ? 38.601 -15.460 -27.004 1.00 75.94 83 ARG A C 1
ATOM 603 O O . ARG A 1 83 ? 37.830 -16.399 -26.856 1.00 75.94 83 ARG A O 1
ATOM 610 N N . ARG A 1 84 ? 38.196 -14.183 -27.030 1.00 76.94 84 ARG A N 1
ATOM 611 C CA . ARG A 1 84 ? 36.791 -13.769 -26.857 1.00 76.94 84 ARG A CA 1
ATOM 612 C C . ARG A 1 84 ? 35.889 -14.306 -27.964 1.00 76.94 84 ARG A C 1
ATOM 614 O O . ARG A 1 84 ? 34.874 -14.904 -27.660 1.00 76.94 84 ARG A O 1
ATOM 621 N N . HIS A 1 85 ? 36.297 -14.209 -29.225 1.00 75.31 85 HIS A N 1
ATOM 622 C CA . HIS A 1 85 ? 35.540 -14.712 -30.371 1.00 75.31 85 HIS A CA 1
ATOM 623 C C . HIS A 1 85 ? 35.482 -16.247 -30.408 1.00 75.31 85 HIS A C 1
ATOM 625 O O . HIS A 1 85 ? 34.466 -16.810 -30.809 1.00 75.31 85 HIS A O 1
ATOM 631 N N . ALA A 1 86 ? 36.535 -16.949 -29.970 1.00 81.06 86 ALA A N 1
ATOM 632 C CA . ALA A 1 86 ? 36.497 -18.405 -29.813 1.00 81.06 86 ALA A CA 1
ATOM 633 C C . ALA A 1 86 ? 35.542 -18.829 -28.685 1.00 81.06 86 ALA A C 1
ATOM 635 O O . ALA A 1 86 ? 34.688 -19.686 -28.906 1.00 81.06 86 ALA A O 1
ATOM 636 N N . GLN A 1 87 ? 35.627 -18.182 -27.518 1.00 79.44 87 GLN A N 1
ATOM 637 C CA . GLN A 1 87 ? 34.723 -18.423 -26.390 1.00 79.44 87 GLN A CA 1
ATOM 638 C C . GLN A 1 87 ? 33.274 -18.061 -26.737 1.00 79.44 87 GLN A C 1
ATOM 640 O O . GLN A 1 87 ? 32.367 -18.830 -26.448 1.00 79.44 87 GLN A O 1
ATOM 645 N N . GLU A 1 88 ? 33.038 -16.944 -27.421 1.00 82.88 88 GLU A N 1
ATOM 646 C CA . GLU A 1 88 ? 31.710 -16.511 -27.857 1.00 82.88 88 GLU A CA 1
ATOM 647 C C . GLU A 1 88 ? 31.116 -17.471 -28.891 1.00 82.88 88 GLU A C 1
ATOM 649 O O . GLU A 1 88 ? 29.939 -17.821 -28.808 1.00 82.88 88 GLU A O 1
ATOM 654 N N . LYS A 1 89 ? 31.925 -17.973 -29.834 1.00 82.19 89 LYS A N 1
ATOM 655 C CA . LYS A 1 89 ? 31.499 -19.025 -30.767 1.00 82.19 89 LYS A CA 1
ATOM 656 C C . LYS A 1 89 ? 31.151 -20.316 -30.040 1.00 82.19 89 LYS A C 1
ATOM 658 O O . LYS A 1 89 ? 30.134 -20.920 -30.371 1.00 82.19 89 LYS A O 1
ATOM 663 N N . GLU A 1 90 ? 31.947 -20.722 -29.055 1.00 81.56 90 GLU A N 1
ATOM 664 C CA . GLU A 1 90 ? 31.682 -21.919 -28.257 1.00 81.56 90 GLU A CA 1
ATOM 665 C C . GLU A 1 90 ? 30.406 -21.759 -27.414 1.00 81.56 90 GLU A C 1
ATOM 667 O O . GLU A 1 90 ? 29.551 -22.643 -27.428 1.00 81.56 90 GLU A O 1
ATOM 672 N N . ILE A 1 91 ? 30.210 -20.606 -26.769 1.00 76.88 91 ILE A N 1
ATOM 673 C CA . ILE A 1 91 ? 28.987 -20.256 -26.028 1.00 76.88 91 ILE A CA 1
ATOM 674 C C . ILE A 1 91 ? 27.782 -20.221 -26.971 1.00 76.88 91 ILE A C 1
ATOM 676 O O . ILE A 1 91 ? 26.728 -20.758 -26.642 1.00 76.88 91 ILE A O 1
ATOM 680 N N . LYS A 1 92 ? 27.923 -19.665 -28.178 1.00 77.88 92 LYS A N 1
ATOM 681 C CA . LYS A 1 92 ? 26.861 -19.626 -29.192 1.00 77.88 92 LYS A CA 1
ATOM 682 C C . LYS A 1 92 ? 26.542 -21.017 -29.734 1.00 77.88 92 LYS A C 1
ATOM 684 O O . LYS A 1 92 ? 25.378 -21.309 -29.992 1.00 77.88 92 LYS A O 1
ATOM 689 N N . GLN A 1 93 ? 27.533 -21.893 -29.893 1.00 72.88 93 GLN A N 1
ATOM 690 C CA . GLN A 1 93 ? 27.324 -23.282 -30.309 1.00 72.88 93 GLN A CA 1
ATOM 691 C C . GLN A 1 93 ? 26.689 -24.123 -29.196 1.00 72.88 93 GLN A C 1
ATOM 693 O O . GLN A 1 93 ? 25.717 -24.828 -29.462 1.00 72.88 93 GLN A O 1
ATOM 698 N N . LYS A 1 94 ? 27.157 -24.004 -27.948 1.00 74.00 94 LYS A N 1
ATOM 699 C CA . LYS A 1 94 ? 26.532 -24.642 -26.777 1.00 74.00 94 LYS A CA 1
ATOM 700 C C . LYS A 1 94 ? 25.117 -24.116 -26.549 1.00 74.00 94 LYS A C 1
ATOM 702 O O . LYS A 1 94 ? 24.203 -24.906 -26.355 1.00 74.00 94 LYS A O 1
ATOM 707 N N . GLY A 1 95 ? 24.911 -22.810 -26.700 1.00 66.81 95 GLY A N 1
ATOM 708 C CA . GLY A 1 95 ? 23.603 -22.165 -26.651 1.00 66.81 95 GLY A CA 1
ATOM 709 C C . GLY A 1 95 ? 22.669 -22.615 -27.775 1.00 66.81 95 GLY A C 1
ATOM 710 O O . GLY A 1 95 ? 21.478 -22.738 -27.542 1.00 66.81 95 GLY A O 1
ATOM 711 N N . LYS A 1 96 ? 23.175 -22.924 -28.977 1.00 64.19 96 LYS A N 1
ATOM 712 C CA . LYS A 1 96 ? 22.378 -23.529 -30.062 1.00 64.19 96 LYS A CA 1
ATOM 713 C C . LYS A 1 96 ? 22.025 -24.995 -29.788 1.00 64.19 96 LYS A C 1
ATOM 715 O O . LYS A 1 96 ? 20.904 -25.396 -30.070 1.00 64.19 96 LYS A O 1
ATOM 720 N N . ARG A 1 97 ? 22.951 -25.786 -29.232 1.00 62.84 97 ARG A N 1
ATOM 721 C CA . ARG A 1 97 ? 22.749 -27.223 -28.945 1.00 62.84 97 ARG A CA 1
ATOM 722 C C . ARG A 1 97 ? 21.901 -27.478 -27.695 1.00 62.84 97 ARG A C 1
ATOM 724 O O . ARG A 1 97 ? 21.138 -28.431 -27.679 1.00 62.84 97 ARG A O 1
ATOM 731 N N . GLY A 1 98 ? 21.988 -26.612 -26.685 1.00 58.78 98 GLY A N 1
ATOM 732 C CA . GLY A 1 98 ? 21.122 -26.624 -25.499 1.00 58.78 98 GLY A CA 1
ATOM 733 C C . GLY A 1 98 ? 19.746 -25.985 -25.724 1.00 58.78 98 GLY A C 1
ATOM 734 O O . GLY A 1 98 ? 18.920 -25.977 -24.821 1.00 58.78 98 GLY A O 1
ATOM 735 N N . ARG A 1 99 ? 19.480 -25.452 -26.925 1.00 56.09 99 ARG A N 1
ATOM 736 C CA . ARG A 1 99 ? 18.217 -24.808 -27.318 1.00 56.09 99 ARG A CA 1
ATOM 737 C C . ARG A 1 99 ? 17.242 -25.765 -28.005 1.00 56.09 99 ARG A C 1
ATOM 739 O O . ARG A 1 99 ? 16.508 -25.357 -28.898 1.00 56.09 99 ARG A O 1
ATOM 746 N N . VAL A 1 100 ? 17.156 -27.014 -27.562 1.00 54.78 100 VAL A N 1
ATOM 747 C CA . VAL A 1 100 ? 15.950 -27.811 -27.834 1.00 54.78 100 VAL A CA 1
ATOM 748 C C . VAL A 1 100 ? 14.872 -27.289 -26.876 1.00 54.78 100 VAL A C 1
ATOM 750 O O . VAL A 1 100 ? 14.716 -27.788 -25.771 1.00 54.78 100 VAL A O 1
ATOM 753 N N . GLY A 1 101 ? 14.240 -26.169 -27.247 1.00 58.50 101 GLY A N 1
ATOM 754 C CA . GLY A 1 101 ? 13.188 -25.494 -26.467 1.00 58.50 101 GLY A CA 1
ATOM 755 C C . GLY A 1 101 ? 13.534 -24.115 -25.884 1.00 58.50 101 GLY A C 1
ATOM 756 O O . GLY A 1 101 ? 12.660 -23.455 -25.341 1.00 58.50 101 GLY A O 1
ATOM 757 N N . GLY A 1 102 ? 14.774 -23.632 -26.012 1.00 54.91 102 GLY A N 1
ATOM 758 C CA . GLY A 1 102 ? 15.218 -22.381 -25.369 1.00 54.91 102 GLY A CA 1
ATOM 759 C C . GLY A 1 102 ? 15.370 -21.166 -26.292 1.00 54.91 102 GLY A C 1
ATOM 760 O O . GLY A 1 102 ? 16.211 -20.311 -26.009 1.00 54.91 102 GLY A O 1
ATOM 761 N N . GLY A 1 103 ? 14.698 -21.121 -27.447 1.00 73.25 103 GLY A N 1
ATOM 762 C CA . GLY A 1 103 ? 14.739 -19.957 -28.344 1.00 73.25 103 GLY A CA 1
ATOM 763 C C . GLY A 1 103 ? 14.310 -18.666 -27.633 1.00 73.25 103 GLY A C 1
ATOM 764 O O . GLY A 1 103 ? 13.675 -18.712 -26.584 1.00 73.25 103 GLY A O 1
ATOM 765 N N . SER A 1 104 ? 14.661 -17.496 -28.184 1.00 81.56 104 SER A N 1
ATOM 766 C CA . SER A 1 104 ? 14.035 -16.246 -27.716 1.00 81.56 104 SER A CA 1
ATOM 767 C C . SER A 1 104 ? 12.516 -16.409 -27.795 1.00 81.56 104 SER A C 1
ATOM 769 O O . SER A 1 104 ? 12.040 -16.967 -28.781 1.00 81.56 104 SER A O 1
ATOM 771 N N . VAL A 1 105 ? 11.763 -15.924 -26.803 1.00 84.19 105 VAL A N 1
ATOM 772 C CA . VAL A 1 105 ? 10.289 -15.998 -26.796 1.00 84.19 105 VAL A CA 1
ATOM 773 C C . VAL A 1 105 ? 9.719 -15.467 -28.115 1.00 84.19 105 VAL A C 1
ATOM 775 O O . VAL A 1 105 ? 8.833 -16.078 -28.697 1.00 84.19 105 VAL A O 1
ATOM 778 N N . SER A 1 106 ? 10.323 -14.414 -28.676 1.00 85.75 106 SER A N 1
ATOM 779 C CA . SER A 1 106 ? 9.962 -13.883 -29.995 1.00 85.75 106 SER A CA 1
ATOM 780 C C . SER A 1 106 ? 10.076 -14.913 -31.126 1.00 85.75 106 SER A C 1
ATOM 782 O O . SER A 1 106 ? 9.240 -14.909 -32.021 1.00 85.75 106 SER A O 1
ATOM 784 N N . SER A 1 107 ? 11.066 -15.809 -31.079 1.00 86.12 107 SER A N 1
ATOM 785 C CA . SER A 1 107 ? 11.266 -16.869 -32.074 1.00 86.12 107 SER A CA 1
ATOM 786 C C . SER A 1 107 ? 10.166 -17.925 -32.039 1.00 86.12 107 SER A C 1
ATOM 788 O O . SER A 1 107 ? 9.869 -18.488 -33.084 1.00 86.12 107 SER A O 1
ATOM 790 N N . LEU A 1 108 ? 9.572 -18.189 -30.870 1.00 88.25 108 LEU A N 1
ATOM 791 C CA . LEU A 1 108 ? 8.456 -19.133 -30.733 1.00 88.25 108 LEU A CA 1
ATOM 792 C C . LEU A 1 108 ? 7.171 -18.588 -31.373 1.00 88.25 108 LEU A C 1
ATOM 794 O O . LEU A 1 108 ? 6.330 -19.361 -31.813 1.00 88.25 108 LEU A O 1
ATOM 798 N N . TYR A 1 109 ? 7.041 -17.262 -31.460 1.00 92.06 109 TYR A N 1
ATOM 799 C CA . TYR A 1 109 ? 5.866 -16.581 -32.005 1.00 92.06 109 TYR A CA 1
ATOM 800 C C . TYR A 1 109 ? 6.077 -16.016 -33.417 1.00 92.06 109 TYR A C 1
ATOM 802 O O . TYR A 1 109 ? 5.237 -15.257 -33.891 1.00 92.06 109 TYR A O 1
ATOM 810 N N . GLN A 1 110 ? 7.171 -16.351 -34.113 1.00 92.69 110 GLN A N 1
ATOM 811 C CA . GLN A 1 110 ? 7.404 -15.852 -35.479 1.00 92.69 110 GLN A CA 1
ATOM 812 C C . GLN A 1 110 ? 6.343 -16.341 -36.464 1.00 92.69 110 GLN A C 1
ATOM 814 O O . GLN A 1 110 ? 5.886 -15.554 -37.288 1.00 92.69 110 GLN A O 1
ATOM 819 N N . ASP A 1 111 ? 5.915 -17.595 -36.344 1.00 93.25 111 ASP A N 1
ATOM 820 C CA . ASP A 1 111 ? 4.889 -18.163 -37.220 1.00 93.25 111 ASP A CA 1
ATOM 821 C C . ASP A 1 111 ? 3.515 -17.540 -36.940 1.00 93.25 111 ASP A C 1
ATOM 823 O O . ASP A 1 111 ? 2.817 -17.149 -37.870 1.00 93.25 111 ASP A O 1
ATOM 827 N N . VAL A 1 112 ? 3.177 -17.316 -35.662 1.00 94.38 112 VAL A N 1
ATOM 828 C CA . VAL A 1 112 ? 1.961 -16.582 -35.261 1.00 94.38 112 VAL A CA 1
ATOM 829 C C . VAL A 1 112 ? 2.002 -15.137 -35.762 1.00 94.38 112 VAL A C 1
ATOM 831 O O . VAL A 1 112 ? 1.002 -14.622 -36.246 1.00 94.38 112 VAL A O 1
ATOM 834 N N . LYS A 1 113 ? 3.167 -14.481 -35.701 1.00 94.12 113 LYS A N 1
ATOM 835 C CA . LYS A 1 113 ? 3.348 -13.116 -36.208 1.00 94.12 113 LYS A CA 1
ATOM 836 C C . LYS A 1 113 ? 3.210 -13.038 -37.730 1.00 94.12 113 LYS A C 1
ATOM 838 O O . LYS A 1 113 ? 2.718 -12.034 -38.223 1.00 94.12 113 LYS A O 1
ATOM 843 N N . ARG A 1 114 ? 3.639 -14.067 -38.464 1.00 93.00 114 ARG A N 1
ATOM 844 C CA . ARG A 1 114 ? 3.405 -14.168 -39.913 1.00 93.00 114 ARG A CA 1
ATOM 845 C C . ARG A 1 114 ? 1.929 -14.400 -40.224 1.00 93.00 114 ARG A C 1
ATOM 847 O O . ARG A 1 114 ? 1.414 -13.740 -41.107 1.00 93.00 114 ARG A O 1
ATOM 854 N N . GLY A 1 115 ? 1.238 -15.246 -39.458 1.00 93.56 115 GLY A N 1
ATOM 855 C CA . GLY A 1 115 ? -0.216 -15.418 -39.594 1.00 93.56 115 GLY A CA 1
ATOM 856 C C . GLY A 1 115 ? -1.013 -14.149 -39.271 1.00 93.56 115 GLY A C 1
ATOM 857 O O . GLY A 1 115 ? -2.101 -13.947 -39.791 1.00 93.56 115 GLY A O 1
ATOM 858 N N . LEU A 1 116 ? -0.455 -13.254 -38.454 1.00 91.00 116 LEU A N 1
ATOM 859 C CA . LEU A 1 116 ? -1.056 -11.958 -38.144 1.00 91.00 116 LEU A CA 1
ATOM 860 C C . LEU A 1 116 ? -0.979 -10.952 -39.313 1.00 91.00 116 LEU A C 1
ATOM 862 O O . LEU A 1 116 ? -1.721 -9.975 -39.310 1.00 91.00 116 LEU A O 1
ATOM 866 N N . ASP A 1 117 ? -0.111 -11.190 -40.303 1.00 93.62 117 ASP A N 1
ATOM 867 C CA . ASP A 1 117 ? -0.003 -10.390 -41.537 1.00 93.62 117 ASP A CA 1
ATOM 868 C C . ASP A 1 117 ? -1.194 -10.628 -42.485 1.00 93.62 117 ASP A C 1
ATOM 870 O O . ASP A 1 117 ? -1.529 -9.782 -43.306 1.00 93.62 117 ASP A O 1
ATOM 874 N N . GLU A 1 118 ? -1.873 -11.770 -42.346 1.00 92.56 118 GLU A N 1
ATOM 875 C CA . GLU A 1 118 ? -3.060 -12.116 -43.136 1.00 92.56 118 GLU A CA 1
ATOM 876 C C . GLU A 1 118 ? -4.337 -11.410 -42.634 1.00 92.56 118 GLU A C 1
ATOM 878 O O . GLU A 1 118 ? -5.352 -11.418 -43.330 1.00 92.56 118 GLU A O 1
ATOM 883 N N . MET A 1 119 ? -4.311 -10.801 -41.439 1.00 92.25 119 MET A N 1
ATOM 884 C CA . MET A 1 119 ? -5.463 -10.097 -40.863 1.00 92.25 119 MET A CA 1
ATOM 885 C C . MET A 1 119 ? -5.599 -8.677 -41.425 1.00 92.25 119 MET A C 1
ATOM 887 O O . MET A 1 119 ? -4.643 -7.905 -41.469 1.00 92.25 119 MET A O 1
ATOM 891 N N . ASP A 1 120 ? -6.818 -8.311 -41.810 1.00 94.38 120 ASP A N 1
ATOM 892 C CA . ASP A 1 120 ? -7.161 -7.001 -42.352 1.00 94.38 120 ASP A CA 1
ATOM 893 C C . ASP A 1 120 ? -7.222 -5.910 -41.270 1.00 94.38 120 ASP A C 1
ATOM 895 O O . ASP A 1 120 ? -7.488 -6.161 -40.094 1.00 94.38 120 ASP A O 1
ATOM 899 N N . ASN A 1 121 ? -7.016 -4.653 -41.672 1.00 93.00 121 ASN A N 1
ATOM 900 C CA . ASN A 1 121 ? -7.046 -3.516 -40.745 1.00 93.00 121 ASN A CA 1
ATOM 901 C C . ASN A 1 121 ? -8.423 -3.320 -40.072 1.00 93.00 121 ASN A C 1
ATOM 903 O O . ASN A 1 121 ? -8.495 -2.856 -38.939 1.00 93.00 121 ASN A O 1
ATOM 907 N N . SER A 1 122 ? -9.524 -3.729 -40.708 1.00 90.50 122 SER A N 1
ATOM 908 C CA . SER A 1 122 ? -10.858 -3.702 -40.086 1.00 90.50 122 SER A CA 1
ATOM 909 C C . SER A 1 122 ? -11.012 -4.704 -38.936 1.00 90.50 122 SER A C 1
ATOM 911 O O . SER A 1 122 ? -11.691 -4.404 -37.950 1.00 90.50 122 SER A O 1
ATOM 913 N N . ALA A 1 123 ? -10.363 -5.874 -39.001 1.00 90.44 123 ALA A N 1
ATOM 914 C CA . ALA A 1 123 ? -10.312 -6.786 -37.859 1.00 90.44 123 ALA A CA 1
ATOM 915 C C . ALA A 1 123 ? -9.536 -6.176 -36.684 1.00 90.44 123 ALA A C 1
ATOM 917 O O . ALA A 1 123 ? -9.888 -6.417 -35.531 1.00 90.44 123 ALA A O 1
ATOM 918 N N . TRP A 1 124 ? -8.531 -5.340 -36.961 1.00 90.12 124 TRP A N 1
ATOM 919 C CA . TRP A 1 124 ? -7.804 -4.600 -35.929 1.00 90.12 124 TRP A CA 1
ATOM 920 C C . TRP A 1 124 ? -8.660 -3.537 -35.236 1.00 90.12 124 TRP A C 1
ATOM 922 O O . TRP A 1 124 ? -8.576 -3.386 -34.018 1.00 90.12 124 TRP A O 1
ATOM 932 N N . GLU A 1 125 ? -9.523 -2.846 -35.977 1.00 93.25 125 GLU A N 1
ATOM 933 C CA . GLU A 1 125 ? -10.424 -1.824 -35.424 1.00 93.25 125 GLU A CA 1
ATOM 934 C C . GLU A 1 125 ? -11.540 -2.411 -34.549 1.00 93.25 125 GLU A C 1
ATOM 936 O O . GLU A 1 125 ? -12.069 -1.735 -33.668 1.00 93.25 125 GLU A O 1
ATOM 941 N N . THR A 1 126 ? -11.893 -3.680 -34.761 1.00 92.44 126 THR A N 1
ATOM 942 C CA . THR A 1 126 ? -12.998 -4.347 -34.057 1.00 92.44 126 THR A CA 1
ATOM 943 C C . THR A 1 126 ? -12.556 -5.189 -32.860 1.00 92.44 126 THR A C 1
ATOM 945 O O . THR A 1 126 ? -13.394 -5.852 -32.242 1.00 92.44 126 THR A O 1
ATOM 948 N N . ILE A 1 127 ? -11.272 -5.149 -32.481 1.00 92.06 127 ILE A N 1
ATOM 949 C CA . ILE A 1 127 ? -10.784 -5.831 -31.276 1.00 92.06 127 ILE A CA 1
ATOM 950 C C . ILE A 1 127 ? -11.500 -5.250 -30.043 1.00 92.06 127 ILE A C 1
ATOM 952 O O . ILE A 1 127 ? -11.368 -4.057 -29.763 1.00 92.06 127 ILE A O 1
ATOM 956 N N . PRO A 1 128 ? -12.237 -6.068 -29.265 1.00 93.06 128 PRO A N 1
ATOM 957 C CA . PRO A 1 128 ? -12.901 -5.585 -28.062 1.00 93.06 128 PRO A CA 1
ATOM 958 C C . PRO A 1 128 ? -11.897 -5.108 -27.008 1.00 93.06 128 PRO A C 1
ATOM 960 O O . PRO A 1 128 ? -10.853 -5.730 -26.798 1.00 93.06 128 PRO A O 1
ATOM 963 N N . GLU A 1 129 ? -12.253 -4.055 -26.274 1.00 90.25 129 GLU A N 1
ATOM 964 C CA . GLU A 1 129 ? -11.465 -3.601 -25.128 1.00 90.25 129 GLU A CA 1
ATOM 965 C C . GLU A 1 129 ? -11.349 -4.685 -24.041 1.00 90.25 129 GLU A C 1
ATOM 967 O O . GLU A 1 129 ? -12.220 -5.548 -23.874 1.00 90.25 129 GLU A O 1
ATOM 972 N N . ALA A 1 130 ? -10.257 -4.627 -23.270 1.00 87.81 130 ALA A N 1
ATOM 973 C CA . ALA A 1 130 ? -9.939 -5.611 -22.242 1.00 87.81 130 ALA A CA 1
ATOM 974 C C . ALA A 1 130 ? -11.060 -5.725 -21.191 1.00 87.81 130 ALA A C 1
ATOM 976 O O . ALA A 1 130 ? -11.209 -4.887 -20.300 1.00 87.81 130 ALA A O 1
ATOM 977 N N . ARG A 1 131 ? -11.830 -6.815 -21.268 1.00 87.62 131 ARG A N 1
ATOM 978 C CA . ARG A 1 131 ? -12.886 -7.159 -20.312 1.00 87.62 131 ARG A CA 1
ATOM 979 C C . ARG A 1 131 ? -12.371 -8.151 -19.273 1.00 87.62 131 ARG A C 1
ATOM 981 O O . ARG A 1 131 ? -11.819 -9.197 -19.602 1.00 87.62 131 ARG A O 1
ATOM 988 N N . ASP A 1 132 ? -12.627 -7.872 -17.998 1.00 84.88 132 ASP A N 1
ATOM 989 C CA . ASP A 1 132 ? -12.256 -8.775 -16.904 1.00 84.88 132 ASP A CA 1
ATOM 990 C C . ASP A 1 132 ? -13.208 -9.987 -16.834 1.00 84.88 132 ASP A C 1
ATOM 992 O O . ASP A 1 132 ? -14.265 -9.932 -16.198 1.00 84.88 132 ASP A O 1
ATOM 996 N N . PHE A 1 133 ? -12.832 -11.112 -17.448 1.00 82.94 133 PHE A N 1
ATOM 997 C CA . PHE A 1 133 ? -13.634 -12.347 -17.423 1.00 82.94 133 PHE A CA 1
ATOM 998 C C . PHE A 1 133 ? -13.693 -13.008 -16.038 1.00 82.94 133 PHE A C 1
ATOM 1000 O O . PHE A 1 133 ? -14.705 -13.594 -15.660 1.00 82.94 133 PHE A O 1
ATOM 1007 N N . THR A 1 134 ? -12.632 -12.880 -15.241 1.00 85.19 134 THR A N 1
ATOM 1008 C CA . THR A 1 134 ? -12.487 -13.574 -13.951 1.00 85.19 134 THR A CA 1
ATOM 1009 C C . THR A 1 134 ? -13.089 -12.810 -12.770 1.00 85.19 134 THR A C 1
ATOM 1011 O O . THR A 1 134 ? -13.070 -13.305 -11.645 1.00 85.19 134 THR A O 1
ATOM 1014 N N . ARG A 1 135 ? -13.601 -11.586 -12.991 1.00 85.12 135 ARG A N 1
ATOM 1015 C CA . ARG A 1 135 ? -14.094 -10.660 -11.947 1.00 85.12 135 ARG A CA 1
ATOM 1016 C C . ARG A 1 135 ? -13.095 -10.431 -10.796 1.00 85.12 135 ARG A C 1
ATOM 1018 O O . ARG A 1 135 ? -13.493 -9.932 -9.743 1.00 85.12 135 ARG A O 1
ATOM 1025 N N . GLN A 1 136 ? -11.809 -10.741 -10.986 1.00 85.25 136 GLN A N 1
ATOM 1026 C CA . GLN A 1 136 ? -10.788 -10.676 -9.935 1.00 85.25 136 GLN A CA 1
ATOM 1027 C C . GLN A 1 136 ? -10.644 -9.268 -9.364 1.00 85.25 136 GLN A C 1
ATOM 1029 O O . GLN A 1 136 ? -10.656 -9.122 -8.149 1.00 85.25 136 GLN A O 1
ATOM 1034 N N . LYS A 1 137 ? -10.675 -8.224 -10.202 1.00 85.38 137 LYS A N 1
ATOM 1035 C CA . LYS A 1 137 ? -10.653 -6.831 -9.723 1.00 85.38 137 LYS A CA 1
ATOM 1036 C C . LYS A 1 137 ? -11.849 -6.480 -8.832 1.00 85.38 137 LYS A C 1
ATOM 1038 O O . LYS A 1 137 ? -11.723 -5.670 -7.917 1.00 85.38 137 LYS A O 1
ATOM 1043 N N . LYS A 1 138 ? -13.021 -7.086 -9.067 1.00 88.31 138 LYS A N 1
ATOM 1044 C CA . LYS A 1 138 ? -14.191 -6.915 -8.190 1.00 88.31 138 LYS A CA 1
ATOM 1045 C C . LYS A 1 138 ? -13.977 -7.637 -6.858 1.00 88.31 138 LYS A C 1
ATOM 1047 O O . LYS A 1 138 ? -14.230 -7.045 -5.814 1.00 88.31 138 LYS A O 1
ATOM 1052 N N . ALA A 1 139 ? -13.495 -8.878 -6.896 1.00 88.44 139 ALA A N 1
ATOM 1053 C CA . ALA A 1 139 ? -13.208 -9.658 -5.693 1.00 88.44 139 ALA A CA 1
ATOM 1054 C C . ALA A 1 139 ? -12.099 -9.016 -4.839 1.00 88.44 139 ALA A C 1
ATOM 1056 O O . ALA A 1 139 ? -12.225 -8.944 -3.621 1.00 88.44 139 ALA A O 1
ATOM 1057 N N . GLU A 1 140 ? -11.047 -8.497 -5.468 1.00 88.88 140 GLU A N 1
ATOM 1058 C CA . GLU A 1 140 ? -9.952 -7.785 -4.811 1.00 88.88 140 GLU A CA 1
ATOM 1059 C C . GLU A 1 140 ? -10.433 -6.479 -4.174 1.00 88.88 140 GLU A C 1
ATOM 1061 O O . GLU A 1 140 ? -10.167 -6.237 -3.000 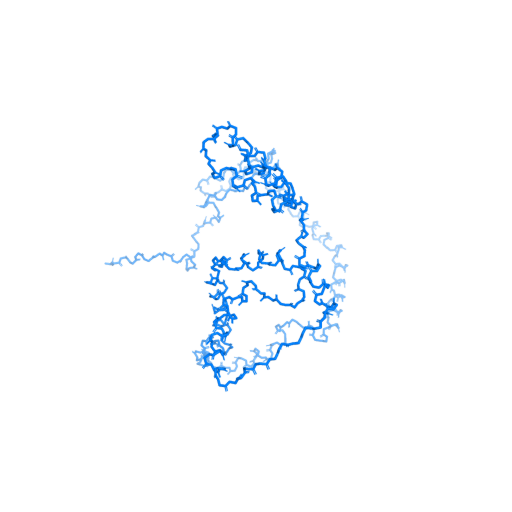1.00 88.88 140 GLU A O 1
ATOM 1066 N N . ARG A 1 141 ? -11.246 -5.687 -4.886 1.00 89.06 141 ARG A N 1
ATOM 1067 C CA . ARG A 1 141 ? -11.875 -4.482 -4.323 1.00 89.06 141 ARG A CA 1
ATOM 1068 C C . ARG A 1 141 ? -12.757 -4.801 -3.115 1.00 89.06 141 ARG A C 1
ATOM 1070 O O . ARG A 1 141 ? -12.793 -4.028 -2.163 1.00 89.06 141 ARG A O 1
ATOM 1077 N N . GLU A 1 142 ? -13.484 -5.918 -3.138 1.00 87.19 142 GLU A N 1
ATOM 1078 C CA . GLU A 1 142 ? -14.291 -6.364 -1.999 1.00 87.19 142 GLU A CA 1
ATOM 1079 C C . GLU A 1 142 ? -13.430 -6.839 -0.823 1.00 87.19 142 GLU A C 1
ATOM 1081 O O . GLU A 1 142 ? -13.762 -6.506 0.312 1.00 87.19 142 GLU A O 1
ATOM 1086 N N . ARG A 1 143 ? -12.316 -7.544 -1.071 1.00 86.12 143 ARG A N 1
ATOM 1087 C CA . ARG A 1 143 ? -11.343 -7.919 -0.028 1.00 86.12 143 ARG A CA 1
ATOM 1088 C C . ARG A 1 143 ? -10.739 -6.689 0.628 1.00 86.12 143 ARG A C 1
ATOM 1090 O O . ARG A 1 143 ? -10.886 -6.535 1.831 1.00 86.12 143 ARG A O 1
ATOM 1097 N N . GLN A 1 144 ? -10.215 -5.759 -0.169 1.00 84.44 144 GLN A N 1
ATOM 1098 C CA . GLN A 1 144 ? -9.693 -4.488 0.329 1.00 84.44 144 GLN A CA 1
ATOM 1099 C C . GLN A 1 144 ? -10.769 -3.719 1.107 1.00 84.44 144 GLN A C 1
ATOM 1101 O O . GLN A 1 144 ? -10.514 -3.197 2.184 1.00 84.44 144 GLN A O 1
ATOM 1106 N N . ARG A 1 145 ? -12.015 -3.678 0.620 1.00 83.62 145 ARG A N 1
ATOM 1107 C CA . ARG A 1 145 ? -13.106 -2.995 1.329 1.00 83.62 145 ARG A CA 1
ATOM 1108 C C . ARG A 1 145 ? -13.422 -3.636 2.681 1.00 83.62 145 ARG A C 1
ATOM 1110 O O . ARG A 1 145 ? -13.749 -2.894 3.602 1.00 83.62 145 ARG A O 1
ATOM 1117 N N . LYS A 1 146 ? -13.384 -4.964 2.785 1.00 80.94 146 LYS A N 1
ATOM 1118 C CA . LYS A 1 146 ? -13.586 -5.683 4.051 1.00 80.94 146 LYS A CA 1
ATOM 1119 C C . LYS A 1 146 ? -12.409 -5.440 4.986 1.00 80.94 146 LYS A C 1
ATOM 1121 O O . LYS A 1 146 ? -12.607 -4.908 6.068 1.00 80.94 146 LYS A O 1
ATOM 1126 N N . GLU A 1 147 ? -11.193 -5.669 4.502 1.00 80.69 147 GLU A N 1
ATOM 1127 C CA . GLU A 1 147 ? -9.953 -5.450 5.248 1.00 80.69 147 GLU A CA 1
ATOM 1128 C C . GLU A 1 147 ? -9.867 -4.016 5.787 1.00 80.69 147 GLU A C 1
ATOM 1130 O O . GLU A 1 147 ? -9.721 -3.827 6.984 1.00 80.69 147 GLU A O 1
ATOM 1135 N N . PHE A 1 148 ? -10.068 -2.987 4.961 1.00 69.75 148 PHE A N 1
ATOM 1136 C CA . PHE A 1 148 ? -9.908 -1.595 5.396 1.00 69.75 148 PHE A CA 1
ATOM 1137 C C . PHE A 1 148 ? -11.103 -1.005 6.165 1.00 69.75 148 PHE A C 1
ATOM 1139 O O . PHE A 1 148 ? -10.925 -0.002 6.852 1.00 69.75 148 PHE A O 1
ATOM 1146 N N . ARG A 1 149 ? -12.323 -1.563 6.068 1.00 64.06 149 ARG A N 1
ATOM 1147 C CA . ARG A 1 149 ? -13.512 -1.003 6.760 1.00 64.06 149 ARG A CA 1
ATOM 1148 C C . ARG A 1 149 ? -13.929 -1.769 8.011 1.00 64.06 149 ARG A C 1
ATOM 1150 O O . ARG A 1 149 ? -14.752 -1.251 8.767 1.00 64.06 149 ARG A O 1
ATOM 1157 N N . GLU A 1 150 ? -13.420 -2.978 8.222 1.00 66.19 150 GLU A N 1
ATOM 1158 C CA . GLU A 1 150 ? -13.843 -3.837 9.335 1.00 66.19 150 GLU A CA 1
ATOM 1159 C C . GLU A 1 150 ? -12.984 -3.679 10.595 1.00 66.19 150 GLU A C 1
ATOM 1161 O O . GLU A 1 150 ? -13.331 -4.236 11.635 1.00 66.19 150 GLU A O 1
ATOM 1166 N N . PHE A 1 151 ? -11.942 -2.841 10.574 1.00 72.88 151 PHE A N 1
ATOM 1167 C CA . PHE A 1 151 ? -11.237 -2.461 11.798 1.00 72.88 151 PHE A CA 1
ATOM 1168 C C . PHE A 1 151 ? -12.107 -1.527 12.651 1.00 72.88 151 PHE A C 1
ATOM 1170 O O . PHE A 1 151 ? -12.145 -0.311 12.465 1.00 72.88 151 PHE A O 1
ATOM 1177 N N . ARG A 1 152 ? -12.837 -2.121 13.596 1.00 79.44 152 ARG A N 1
ATOM 1178 C CA . ARG A 1 152 ? -13.530 -1.434 14.691 1.00 79.44 152 ARG A CA 1
ATOM 1179 C C . ARG A 1 152 ? -12.790 -1.709 15.992 1.00 79.44 152 ARG A C 1
ATOM 1181 O O . ARG A 1 152 ? -12.122 -2.734 16.114 1.00 79.44 152 ARG A O 1
ATOM 1188 N N . ALA A 1 153 ? -12.924 -0.805 16.961 1.00 84.00 153 ALA A N 1
ATOM 1189 C CA . ALA A 1 153 ? -12.457 -1.077 18.313 1.00 84.00 153 ALA A CA 1
ATOM 1190 C C . ALA A 1 153 ? -13.066 -2.403 18.789 1.00 84.00 153 ALA A C 1
ATOM 1192 O O . ALA A 1 153 ? -14.275 -2.622 18.649 1.00 84.00 153 ALA A O 1
ATOM 1193 N N . ALA A 1 154 ? -12.205 -3.291 19.286 1.00 81.44 154 ALA A N 1
ATOM 1194 C CA . ALA A 1 154 ? -12.637 -4.548 19.862 1.00 81.44 154 ALA A CA 1
ATOM 1195 C C . ALA A 1 154 ? -13.627 -4.238 20.996 1.00 81.44 154 ALA A C 1
ATOM 1197 O O . ALA A 1 154 ? -13.344 -3.371 21.823 1.00 81.44 154 ALA A O 1
ATOM 1198 N N . PRO A 1 155 ? -14.800 -4.877 21.021 1.00 83.56 155 PRO A N 1
ATOM 1199 C CA . PRO A 1 155 ? -15.773 -4.611 22.064 1.00 83.56 155 PRO A CA 1
ATOM 1200 C C . PRO A 1 155 ? -15.287 -5.155 23.419 1.00 83.56 155 PRO A C 1
ATOM 1202 O O . PRO A 1 155 ? -14.721 -6.247 23.495 1.00 83.56 155 PRO A O 1
ATOM 1205 N N . ASP A 1 156 ? -15.566 -4.420 24.498 1.00 77.44 156 ASP A N 1
ATOM 1206 C CA . ASP A 1 156 ? -15.064 -4.698 25.857 1.00 77.44 156 ASP A CA 1
ATOM 1207 C C . ASP A 1 156 ? -15.464 -6.073 26.426 1.00 77.44 156 ASP A C 1
ATOM 1209 O O . ASP A 1 156 ? -14.842 -6.563 27.368 1.00 77.44 156 ASP A O 1
ATOM 1213 N N . HIS A 1 157 ? -16.455 -6.760 25.847 1.00 82.44 157 HIS A N 1
ATOM 1214 C CA . HIS A 1 157 ? -16.806 -8.124 26.262 1.00 82.44 157 HIS A CA 1
ATOM 1215 C C . HIS A 1 157 ? -15.701 -9.152 25.977 1.00 82.44 157 HIS A C 1
ATOM 1217 O O . HIS A 1 157 ? -15.646 -10.172 26.658 1.00 82.44 157 HIS A O 1
ATOM 1223 N N . LEU A 1 158 ? -14.785 -8.873 25.043 1.00 80.62 158 LEU A N 1
ATOM 1224 C CA . LEU A 1 158 ? -13.594 -9.703 24.825 1.00 80.62 158 LEU A CA 1
ATOM 1225 C C . LEU A 1 158 ? -12.586 -9.576 25.982 1.00 80.62 158 LEU A C 1
ATOM 1227 O O . LEU A 1 158 ? -11.816 -10.496 26.248 1.00 80.62 158 LEU A O 1
ATOM 1231 N N . LEU A 1 159 ? -12.607 -8.455 26.712 1.00 77.94 159 LEU A N 1
ATOM 1232 C CA . LEU A 1 159 ? -11.840 -8.297 27.951 1.00 77.94 159 LEU A CA 1
ATOM 1233 C C . LEU A 1 159 ? -12.536 -8.997 29.121 1.00 77.94 159 LEU A C 1
ATOM 1235 O O . LEU A 1 159 ? -11.863 -9.587 29.965 1.00 77.94 159 LEU A O 1
ATOM 1239 N N . ALA A 1 160 ? -13.873 -8.970 29.148 1.00 71.31 160 ALA A N 1
ATOM 1240 C CA . ALA A 1 160 ? -14.662 -9.690 30.143 1.00 71.31 160 ALA A CA 1
ATOM 1241 C C . ALA A 1 160 ? -14.454 -11.209 30.048 1.00 71.31 160 ALA A C 1
ATOM 1243 O O . ALA A 1 160 ? -14.350 -11.859 31.082 1.00 71.31 160 ALA A O 1
ATOM 1244 N N . GLU A 1 161 ? -14.310 -11.755 28.837 1.00 68.44 161 GLU A N 1
ATOM 1245 C CA . GLU A 1 161 ? -14.003 -13.173 28.622 1.00 68.44 161 GLU A CA 1
ATOM 1246 C C . GLU A 1 161 ? -12.650 -13.564 29.230 1.00 68.44 161 GLU A C 1
ATOM 1248 O O . GLU A 1 161 ? -12.561 -14.572 29.922 1.00 68.44 161 GLU A O 1
ATOM 1253 N N . ARG A 1 162 ? -11.618 -12.722 29.085 1.00 60.34 162 ARG A N 1
ATOM 1254 C CA . ARG A 1 162 ? -10.297 -12.962 29.689 1.00 60.34 162 ARG A CA 1
ATOM 1255 C C . ARG A 1 162 ? -10.281 -12.757 31.206 1.00 60.34 162 ARG A C 1
ATOM 1257 O O . ARG A 1 162 ? -9.550 -13.453 31.904 1.00 60.34 162 ARG A O 1
ATOM 1264 N N . LEU A 1 163 ? -11.056 -11.801 31.719 1.00 63.91 163 LEU A N 1
ATOM 1265 C CA . LEU A 1 163 ? -11.247 -11.611 33.162 1.00 63.91 163 LEU A CA 1
ATOM 1266 C C . LEU A 1 163 ? -11.999 -12.790 33.778 1.00 63.91 163 LEU A C 1
ATOM 1268 O O . LEU A 1 163 ? -11.636 -13.213 34.872 1.00 63.91 163 LEU A O 1
ATOM 1272 N N . SER A 1 164 ? -12.979 -13.361 33.065 1.00 60.50 164 SER A N 1
ATOM 1273 C CA . SER A 1 164 ? -13.523 -14.658 33.443 1.00 60.50 164 SER A CA 1
ATOM 1274 C C . SER A 1 164 ? -12.445 -15.730 33.344 1.00 60.50 164 SER A C 1
ATOM 1276 O O . SER A 1 164 ? -12.183 -16.344 34.362 1.00 60.50 164 SER A O 1
ATOM 1278 N N . ASP A 1 165 ? -11.734 -15.908 32.228 1.00 53.19 165 ASP A N 1
ATOM 1279 C CA . ASP A 1 165 ? -10.728 -16.975 32.044 1.00 53.19 165 ASP A CA 1
ATOM 1280 C C . ASP A 1 165 ? -9.608 -16.958 33.093 1.00 53.19 165 ASP A C 1
ATOM 1282 O O . ASP A 1 165 ? -9.216 -18.008 33.589 1.00 53.19 165 ASP A O 1
ATOM 1286 N N . ALA A 1 166 ? -9.161 -15.780 33.537 1.00 56.59 166 ALA A N 1
ATOM 1287 C CA . ALA A 1 166 ? -8.215 -15.653 34.649 1.00 56.59 166 ALA A CA 1
ATOM 1288 C C . ALA A 1 166 ? -8.774 -16.174 35.991 1.00 56.59 166 ALA A C 1
ATOM 1290 O O . ALA A 1 166 ? -8.008 -16.561 36.869 1.00 56.59 166 ALA A O 1
ATOM 1291 N N . THR A 1 167 ? -10.100 -16.219 36.140 1.00 54.72 167 THR A N 1
ATOM 1292 C CA . THR A 1 167 ? -10.810 -16.904 37.231 1.00 54.72 167 THR A CA 1
ATOM 1293 C C . THR A 1 167 ? -11.261 -18.330 36.878 1.00 54.72 167 THR A C 1
ATOM 1295 O O . THR A 1 167 ? -11.758 -19.019 37.765 1.00 54.72 167 THR A O 1
ATOM 1298 N N . VAL A 1 168 ? -11.087 -18.797 35.628 1.00 50.41 168 VAL A N 1
ATOM 1299 C CA . VAL A 1 168 ? -11.576 -20.108 35.154 1.00 50.41 168 VAL A CA 1
ATOM 1300 C C . VAL A 1 168 ? -10.516 -21.096 34.639 1.00 50.41 168 VAL A C 1
ATOM 1302 O O . VAL A 1 168 ? -10.892 -22.209 34.275 1.00 50.41 168 VAL A O 1
ATOM 1305 N N . THR A 1 169 ? -9.206 -20.821 34.703 1.00 50.03 169 THR A N 1
ATOM 1306 C CA . THR A 1 169 ? -8.168 -21.810 34.301 1.00 50.03 169 THR A CA 1
ATOM 1307 C C . THR A 1 169 ? -8.103 -23.080 35.178 1.00 50.03 169 THR A C 1
ATOM 1309 O O . THR A 1 169 ? -7.246 -23.934 34.960 1.00 50.03 169 THR A O 1
ATOM 1312 N N . SER A 1 170 ? -9.024 -23.249 36.131 1.00 46.94 170 SER A N 1
ATOM 1313 C CA . SER A 1 170 ? -9.227 -24.487 36.900 1.00 46.94 170 SER A CA 1
ATOM 1314 C C . SER A 1 170 ? -10.551 -25.203 36.596 1.00 46.94 170 SER A C 1
ATOM 1316 O O . SER A 1 170 ? -10.859 -26.179 37.267 1.00 46.94 170 SER A O 1
ATOM 1318 N N . ILE A 1 171 ? -11.349 -24.768 35.610 1.00 48.84 171 ILE A N 1
ATOM 1319 C CA . ILE A 1 171 ? -12.649 -25.392 35.309 1.00 48.84 171 ILE A CA 1
ATOM 1320 C C . ILE A 1 171 ? -12.649 -25.942 33.884 1.00 48.84 171 ILE A C 1
ATOM 1322 O O . ILE A 1 171 ? -13.172 -25.355 32.937 1.00 48.84 171 ILE A O 1
ATOM 1326 N N . SER A 1 172 ? -12.109 -27.149 33.739 1.00 47.22 172 SER A N 1
ATOM 1327 C CA . SER A 1 172 ? -12.646 -28.066 32.743 1.00 47.22 172 SER A CA 1
ATOM 1328 C C . SER A 1 172 ? -14.076 -28.420 33.166 1.00 47.22 172 SER A C 1
ATOM 1330 O O . SER A 1 172 ? -14.260 -29.109 34.165 1.00 47.22 172 SER A O 1
ATOM 1332 N N . SER A 1 173 ? -15.062 -27.985 32.378 1.00 51.78 173 SER A N 1
ATOM 1333 C CA . SER A 1 173 ? -16.500 -28.277 32.525 1.00 51.78 173 SER A CA 1
ATOM 1334 C C . SER A 1 173 ? -17.275 -27.348 33.476 1.00 51.78 173 SER A C 1
ATOM 1336 O O . SER A 1 173 ? -17.352 -27.575 34.676 1.00 51.78 173 SER A O 1
ATOM 1338 N N . GLY A 1 174 ? -17.914 -26.313 32.913 1.00 48.03 174 GLY A N 1
ATOM 1339 C CA . GLY A 1 174 ? -18.930 -25.515 33.615 1.00 48.03 174 GLY A CA 1
ATOM 1340 C C . GLY A 1 174 ? -18.681 -24.009 33.603 1.00 48.03 174 GLY A C 1
ATOM 1341 O O . GLY A 1 174 ? -18.349 -23.414 34.622 1.00 48.03 174 GLY A O 1
ATOM 1342 N N . SER A 1 175 ? -18.897 -23.370 32.451 1.00 52.81 175 SER A N 1
ATOM 1343 C CA . SER A 1 175 ? -18.978 -21.908 32.330 1.00 52.81 175 SER A CA 1
ATOM 1344 C C . SER A 1 175 ? -20.210 -21.385 33.091 1.00 52.81 175 SER A C 1
ATOM 1346 O O . SER A 1 175 ? -21.305 -21.313 32.540 1.00 52.81 175 SER A O 1
ATOM 1348 N N . ALA A 1 176 ? -20.057 -21.079 34.383 1.00 52.75 176 ALA A N 1
ATOM 1349 C CA . ALA A 1 176 ? -21.167 -20.718 35.273 1.00 52.75 176 ALA A CA 1
ATOM 1350 C C . ALA A 1 176 ? -21.321 -19.207 35.539 1.00 52.75 176 ALA A C 1
ATOM 1352 O O . ALA A 1 176 ? -22.309 -18.800 36.141 1.00 52.75 176 ALA A O 1
ATOM 1353 N N . THR A 1 177 ? -20.417 -18.339 35.071 1.00 53.03 177 THR A N 1
ATOM 1354 C CA . THR A 1 177 ? -20.467 -16.899 35.420 1.00 53.03 177 THR A CA 1
ATOM 1355 C C . THR A 1 177 ? -20.876 -15.978 34.266 1.00 53.03 177 THR A C 1
ATOM 1357 O O . THR A 1 177 ? -21.569 -14.993 34.503 1.00 53.03 177 THR A O 1
ATOM 1360 N N . SER A 1 178 ? -20.588 -16.331 33.008 1.00 51.84 178 SER A N 1
ATOM 1361 C CA . SER A 1 178 ? -21.306 -15.798 31.829 1.00 51.84 178 SER A CA 1
ATOM 1362 C C . SER A 1 178 ? -22.498 -16.681 31.430 1.00 51.84 178 SER A C 1
ATOM 1364 O O . SER A 1 178 ? -23.399 -16.248 30.705 1.00 51.84 178 SER A O 1
ATOM 1366 N N . GLY A 1 179 ? -22.504 -17.912 31.955 1.00 49.84 179 GLY A N 1
ATOM 1367 C CA . GLY A 1 179 ? -23.599 -18.862 31.912 1.00 49.84 179 GLY A CA 1
ATOM 1368 C C . GLY A 1 179 ? -24.796 -18.376 32.706 1.00 49.84 179 GLY A C 1
ATOM 1369 O O . GLY A 1 179 ? -25.853 -18.357 32.118 1.00 49.84 179 GLY A O 1
ATOM 1370 N N . GLY A 1 180 ? -24.644 -17.876 33.940 1.00 53.78 180 GLY A N 1
ATOM 1371 C CA . GLY A 1 180 ? -25.764 -17.526 34.832 1.00 53.78 180 GLY A CA 1
ATOM 1372 C C . GLY A 1 180 ? -26.924 -16.782 34.162 1.00 53.78 180 GLY A C 1
ATOM 1373 O O . GLY A 1 180 ? -28.027 -17.296 34.106 1.00 53.78 180 GLY A O 1
ATOM 1374 N N . SER A 1 181 ? -26.686 -15.634 33.522 1.00 56.38 181 SER A N 1
ATOM 1375 C CA . SER A 1 181 ? -27.773 -14.896 32.856 1.00 56.38 181 SER A CA 1
ATOM 1376 C C . SER A 1 181 ? -28.320 -15.603 31.611 1.00 56.38 181 SER A C 1
ATOM 1378 O O . SER A 1 181 ? -29.518 -15.548 31.347 1.00 56.38 181 SER A O 1
ATOM 1380 N N . ARG A 1 182 ? -27.480 -16.306 30.842 1.00 58.12 182 ARG A N 1
ATOM 1381 C CA . ARG A 1 182 ? -27.916 -17.089 29.672 1.00 58.12 182 ARG A CA 1
ATOM 1382 C C . ARG A 1 182 ? -28.657 -18.362 30.072 1.00 58.12 182 ARG A C 1
ATOM 1384 O O . ARG A 1 182 ? -29.630 -18.712 29.415 1.00 58.12 182 ARG A O 1
ATOM 1391 N N . THR A 1 183 ? -28.222 -19.026 31.133 1.00 61.53 183 THR A N 1
ATOM 1392 C CA . THR A 1 183 ? -28.825 -20.213 31.723 1.00 61.53 183 THR A CA 1
ATOM 1393 C C . THR A 1 183 ? -30.062 -19.850 32.504 1.00 61.53 183 THR A C 1
ATOM 1395 O O . THR A 1 183 ? -30.948 -20.670 32.511 1.00 61.53 183 THR A O 1
ATOM 1398 N N . ASP A 1 184 ? -30.186 -18.650 33.069 1.00 67.00 184 ASP A N 1
ATOM 1399 C CA . ASP A 1 184 ? -31.415 -18.165 33.704 1.00 67.00 184 ASP A CA 1
ATOM 1400 C C . ASP A 1 184 ? -32.440 -17.748 32.648 1.00 67.00 184 ASP A C 1
ATOM 1402 O O . ASP A 1 184 ? -33.624 -18.023 32.791 1.00 67.00 184 ASP A O 1
ATOM 1406 N N . ILE A 1 185 ? -32.011 -17.142 31.534 1.00 71.75 185 ILE A N 1
ATOM 1407 C CA . ILE A 1 185 ? -32.895 -16.871 30.388 1.00 71.75 185 ILE A CA 1
ATOM 1408 C C . ILE A 1 185 ? -33.330 -18.187 29.729 1.00 71.75 185 ILE A C 1
ATOM 1410 O O . ILE A 1 185 ? -34.507 -18.348 29.407 1.00 71.75 185 ILE A O 1
ATOM 1414 N N . MET A 1 186 ? -32.414 -19.146 29.555 1.00 73.56 186 MET A N 1
ATOM 1415 C CA . MET A 1 186 ? -32.751 -20.469 29.034 1.00 73.56 186 MET A CA 1
ATOM 1416 C C . MET A 1 186 ? -33.521 -21.320 30.044 1.00 73.56 186 MET A C 1
ATOM 1418 O O . MET A 1 186 ? -34.441 -22.008 29.629 1.00 73.56 186 MET A O 1
ATOM 1422 N N . ALA A 1 187 ? -33.237 -21.237 31.342 1.00 70.94 187 ALA A N 1
ATOM 1423 C CA . ALA A 1 187 ? -33.988 -21.902 32.403 1.00 70.94 187 ALA A CA 1
ATOM 1424 C C . ALA A 1 187 ? -35.379 -21.301 32.492 1.00 70.94 187 ALA A C 1
ATOM 1426 O O . ALA A 1 187 ? -36.325 -22.056 32.473 1.00 70.94 187 ALA A O 1
ATOM 1427 N N . ASN A 1 188 ? -35.551 -19.983 32.422 1.00 74.00 188 ASN A N 1
ATOM 1428 C CA . ASN A 1 188 ? -36.876 -19.371 32.313 1.00 74.00 188 ASN A CA 1
ATOM 1429 C C . ASN A 1 188 ? -37.589 -19.763 31.010 1.00 74.00 188 ASN A C 1
ATOM 1431 O O . ASN A 1 188 ? -38.811 -19.852 30.989 1.00 74.00 188 ASN A O 1
ATOM 1435 N N . SER A 1 189 ? -36.862 -20.018 29.915 1.00 79.56 189 SER A N 1
ATOM 1436 C CA . SER A 1 189 ? -37.459 -20.551 28.680 1.00 79.56 189 SER A CA 1
ATOM 1437 C C . SER A 1 189 ? -37.831 -22.037 28.787 1.00 79.56 189 SER A C 1
ATOM 1439 O O . SER A 1 189 ? -38.829 -22.457 28.206 1.00 79.56 189 SER A O 1
ATOM 1441 N N . LEU A 1 190 ? -37.063 -22.811 29.558 1.00 72.81 190 LEU A N 1
ATOM 1442 C CA . LEU A 1 190 ? -37.238 -24.243 29.790 1.00 72.81 190 LEU A CA 1
ATOM 1443 C C . LEU A 1 190 ? -38.232 -24.535 30.912 1.00 72.81 190 LEU A C 1
ATOM 1445 O O . LEU A 1 190 ? -38.901 -25.546 30.831 1.00 72.81 190 LEU A O 1
ATOM 1449 N N . ASP A 1 191 ? -38.370 -23.667 31.907 1.00 74.12 191 ASP A N 1
ATOM 1450 C CA . ASP A 1 191 ? -39.318 -23.740 33.024 1.00 74.12 191 ASP A CA 1
ATOM 1451 C C . ASP A 1 191 ? -40.710 -23.329 32.532 1.00 74.12 191 ASP A C 1
ATOM 1453 O O . ASP A 1 191 ? -41.693 -24.033 32.740 1.00 74.12 191 ASP A O 1
ATOM 1457 N N . ARG A 1 192 ? -40.771 -22.318 31.654 1.00 72.81 192 ARG A N 1
ATOM 1458 C CA . ARG A 1 192 ? -41.966 -22.000 30.856 1.00 72.81 192 ARG A CA 1
ATOM 1459 C C . ARG A 1 192 ? -42.367 -23.124 29.886 1.00 72.81 192 ARG A C 1
ATOM 1461 O O . ARG A 1 192 ? -43.516 -23.167 29.457 1.00 72.81 192 ARG A O 1
ATOM 1468 N N . ALA A 1 193 ? -41.440 -24.025 29.549 1.00 65.50 193 ALA A N 1
ATOM 1469 C CA . ALA A 1 193 ? -41.702 -25.261 28.804 1.00 65.50 193 ALA A CA 1
ATOM 1470 C C . ALA A 1 193 ? -41.820 -26.514 29.709 1.00 65.50 193 ALA A C 1
ATOM 1472 O O . ALA A 1 193 ? -42.258 -27.566 29.248 1.00 65.50 193 ALA A O 1
ATOM 1473 N N . GLY A 1 194 ? -41.432 -26.410 30.983 1.00 62.09 194 GLY A N 1
ATOM 1474 C CA . GLY A 1 194 ? -41.102 -27.512 31.892 1.00 62.09 194 GLY A CA 1
ATOM 1475 C C . GLY A 1 194 ? -42.020 -27.609 33.108 1.00 62.09 194 GLY A C 1
ATOM 1476 O O . GLY A 1 194 ? -42.076 -28.667 33.735 1.00 62.09 194 GLY A O 1
ATOM 1477 N N . GLU A 1 195 ? -42.855 -26.595 33.351 1.00 54.00 195 GLU A N 1
ATOM 1478 C CA . GLU A 1 195 ? -43.953 -26.596 34.332 1.00 54.00 195 GLU A CA 1
ATOM 1479 C C . GLU A 1 195 ? -44.983 -27.735 34.104 1.00 54.00 195 GLU A C 1
ATOM 1481 O O . GLU A 1 195 ? -45.887 -27.966 34.902 1.00 54.00 195 GLU A O 1
ATOM 1486 N N . SER A 1 196 ? -44.807 -28.538 33.049 1.00 54.94 196 SER A N 1
ATOM 1487 C CA . SER A 1 196 ? -45.560 -29.764 32.783 1.00 54.94 196 SER A CA 1
ATOM 1488 C C . SER A 1 196 ? -45.033 -31.038 33.480 1.00 54.94 196 SER A C 1
ATOM 1490 O O . SER A 1 196 ? -45.742 -32.047 33.426 1.00 54.94 196 SER A O 1
ATOM 1492 N N . THR A 1 197 ? -43.841 -31.086 34.103 1.00 52.62 197 THR A N 1
ATOM 1493 C CA . THR A 1 197 ? -43.292 -32.374 34.607 1.00 52.62 197 THR A CA 1
ATOM 1494 C C . THR A 1 197 ? -42.589 -32.303 35.975 1.00 52.62 197 THR A C 1
ATOM 1496 O O . THR A 1 197 ? -41.378 -32.167 36.057 1.00 52.62 197 THR A O 1
ATOM 1499 N N . LYS A 1 198 ? -43.396 -32.498 37.033 1.00 49.44 198 LYS A N 1
ATOM 1500 C CA . LYS A 1 198 ? -43.160 -33.252 38.297 1.00 49.44 198 LYS A CA 1
ATOM 1501 C C . LYS A 1 198 ? -41.797 -33.105 39.005 1.00 49.44 198 LYS A C 1
ATOM 1503 O O . LYS A 1 198 ? -40.760 -33.514 38.512 1.00 49.44 198 LYS A O 1
ATOM 1508 N N . ILE A 1 199 ? -41.774 -32.569 40.229 1.00 57.28 199 ILE A N 1
ATOM 1509 C CA . ILE A 1 199 ? -42.090 -33.253 41.508 1.00 57.28 199 ILE A CA 1
ATOM 1510 C C . ILE A 1 199 ? -41.194 -34.474 41.788 1.00 57.28 199 ILE A C 1
ATOM 1512 O O . ILE A 1 199 ? -41.478 -35.583 41.351 1.00 57.28 199 ILE A O 1
ATOM 1516 N N . GLY A 1 200 ? -40.218 -34.239 42.675 1.00 55.50 200 GLY A N 1
ATOM 1517 C CA . GLY A 1 200 ? -39.956 -35.087 43.840 1.00 55.50 200 GLY A CA 1
ATOM 1518 C C . GLY A 1 200 ? -38.905 -36.181 43.686 1.00 55.50 200 GLY A C 1
ATOM 1519 O O . GLY A 1 200 ? -39.163 -37.192 43.050 1.00 55.50 200 GLY A O 1
ATOM 1520 N N . THR A 1 201 ? -37.780 -36.047 44.400 1.00 46.38 201 THR A N 1
ATOM 1521 C CA . THR A 1 201 ? -37.314 -37.016 45.422 1.00 46.38 201 THR A CA 1
ATOM 1522 C C . THR A 1 201 ? -35.978 -36.565 46.029 1.00 46.38 201 THR A C 1
ATOM 1524 O O . THR A 1 201 ? -35.020 -36.275 45.323 1.00 46.38 201 THR A O 1
ATOM 1527 N N . ARG A 1 202 ? -35.914 -36.481 47.364 1.00 48.06 202 ARG A N 1
ATOM 1528 C CA . ARG A 1 202 ? -34.696 -36.219 48.149 1.00 48.06 202 ARG A CA 1
ATOM 1529 C C . ARG A 1 202 ? -34.382 -37.464 48.975 1.00 48.06 202 ARG A C 1
ATOM 1531 O O . ARG A 1 202 ? -35.212 -37.864 49.786 1.00 48.06 202 ARG A O 1
ATOM 1538 N N . THR A 1 203 ? -33.185 -38.021 48.823 1.00 52.78 203 THR A N 1
ATOM 1539 C CA . THR A 1 203 ? -32.617 -39.029 49.733 1.00 52.78 203 THR A CA 1
ATOM 1540 C C . THR A 1 203 ? -31.223 -38.579 50.156 1.00 52.78 203 THR A C 1
ATOM 1542 O O . THR A 1 203 ? -30.367 -38.336 49.310 1.00 52.78 203 THR A O 1
ATOM 1545 N N . SER A 1 204 ? -30.994 -38.439 51.461 1.00 52.50 204 SER A N 1
ATOM 1546 C CA . SER A 1 204 ? -29.702 -38.070 52.042 1.00 52.50 204 SER A CA 1
ATOM 1547 C C . SER A 1 204 ? -28.782 -39.291 52.138 1.00 52.50 204 SER A C 1
ATOM 1549 O O . SER A 1 204 ? -28.865 -40.055 53.099 1.00 52.50 204 SER A O 1
ATOM 1551 N N . ALA A 1 205 ? -27.901 -39.453 51.155 1.00 57.72 205 ALA A N 1
ATOM 1552 C CA . ALA A 1 205 ? -26.683 -40.249 51.260 1.00 57.72 205 ALA A CA 1
ATOM 1553 C C . ALA A 1 205 ? -25.501 -39.269 51.252 1.00 57.72 205 ALA A C 1
ATOM 1555 O O . ALA A 1 205 ? -25.477 -38.348 50.438 1.00 57.72 205 ALA A O 1
ATOM 1556 N N . LEU A 1 206 ? -24.564 -39.411 52.193 1.00 66.00 206 LEU A N 1
ATOM 1557 C CA . LEU A 1 206 ? -23.356 -38.586 52.223 1.00 66.00 206 LEU A CA 1
ATOM 1558 C C . LEU A 1 206 ? -22.507 -38.915 50.993 1.00 66.00 206 LEU A C 1
ATOM 1560 O O . LEU A 1 206 ? -21.919 -39.989 50.897 1.00 66.00 206 LEU A O 1
ATOM 1564 N N . ASP A 1 207 ? -22.502 -37.982 50.048 1.00 72.69 207 ASP A N 1
ATOM 1565 C CA . ASP A 1 207 ? -21.796 -38.084 48.783 1.00 72.69 207 ASP A CA 1
ATOM 1566 C C . ASP A 1 207 ? -20.314 -37.732 48.981 1.00 72.69 207 ASP A C 1
ATOM 1568 O O . ASP A 1 207 ? -19.968 -36.600 49.318 1.00 72.69 207 ASP A O 1
ATOM 1572 N N . VAL A 1 208 ? -19.425 -38.711 48.793 1.00 70.44 208 VAL A N 1
ATOM 1573 C CA . VAL A 1 208 ? -17.966 -38.516 48.858 1.00 70.44 208 VAL A CA 1
ATOM 1574 C C . VAL A 1 208 ? -17.500 -37.565 47.751 1.00 70.44 208 VAL A C 1
ATOM 1576 O O . VAL A 1 208 ? -16.594 -36.763 47.978 1.00 70.44 208 VAL A O 1
ATOM 1579 N N . ALA A 1 209 ? -18.159 -37.587 46.587 1.00 71.69 209 ALA A N 1
ATOM 1580 C CA . ALA A 1 209 ? -17.909 -36.624 45.520 1.00 71.69 209 ALA A CA 1
ATOM 1581 C C . ALA A 1 209 ? -18.402 -35.225 45.923 1.00 71.69 209 ALA A C 1
ATOM 1583 O O . ALA A 1 209 ? -17.699 -34.242 45.703 1.00 71.69 209 ALA A O 1
ATOM 1584 N N . GLY A 1 210 ? -19.540 -35.143 46.615 1.00 79.19 210 GLY A N 1
ATOM 1585 C CA . GLY A 1 210 ? -20.059 -33.940 47.274 1.00 79.19 210 GLY A CA 1
ATOM 1586 C C . GLY A 1 210 ? -19.115 -33.371 48.339 1.00 79.19 210 GLY A C 1
ATOM 1587 O O . GLY A 1 210 ? -18.972 -32.159 48.473 1.00 79.19 210 GLY A O 1
ATOM 1588 N N . TYR A 1 211 ? -18.418 -34.234 49.080 1.00 75.69 211 TYR A N 1
ATOM 1589 C CA . TYR A 1 211 ? -17.435 -33.817 50.081 1.00 75.69 211 TYR A CA 1
ATOM 1590 C C . TYR A 1 211 ? -16.126 -33.333 49.436 1.00 75.69 211 TYR A C 1
ATOM 1592 O O . TYR A 1 211 ? -15.543 -32.353 49.891 1.00 75.69 211 TYR A O 1
ATOM 1600 N N . MET A 1 212 ? -15.683 -33.966 48.345 1.00 80.31 212 MET A N 1
ATOM 1601 C CA . MET A 1 212 ? -14.509 -33.525 47.579 1.00 80.31 212 MET A CA 1
ATOM 1602 C C . MET A 1 212 ? -14.767 -32.215 46.825 1.00 80.31 212 MET A C 1
ATOM 1604 O O . MET A 1 212 ? -13.921 -31.329 46.849 1.00 80.31 212 MET A O 1
ATOM 1608 N N . THR A 1 213 ? -15.963 -32.038 46.263 1.00 80.62 213 THR A N 1
ATOM 1609 C CA . THR A 1 213 ? -16.396 -30.760 45.671 1.00 80.62 213 THR A CA 1
ATOM 1610 C C . THR A 1 213 ? -16.608 -29.677 46.730 1.00 80.62 213 THR A C 1
ATOM 1612 O O . THR A 1 213 ? -16.265 -28.521 46.505 1.00 80.62 213 THR A O 1
ATOM 1615 N N . ALA A 1 214 ? -17.097 -30.017 47.927 1.00 78.62 214 ALA A N 1
ATOM 1616 C CA . ALA A 1 214 ? -17.154 -29.068 49.041 1.00 78.62 214 ALA A CA 1
ATOM 1617 C C . ALA A 1 214 ? -15.758 -28.632 49.522 1.00 78.62 214 ALA A C 1
ATOM 1619 O O . ALA A 1 214 ? -15.594 -27.483 49.929 1.00 78.62 214 ALA A O 1
ATOM 1620 N N . LEU A 1 215 ? -14.762 -29.523 49.462 1.00 76.31 215 LEU A N 1
ATOM 1621 C CA . LEU A 1 215 ? -13.363 -29.208 49.765 1.00 76.31 215 LEU A CA 1
ATOM 1622 C C . LEU A 1 215 ? -12.701 -28.358 48.674 1.00 76.31 215 LEU A C 1
ATOM 1624 O O . LEU A 1 215 ? -11.907 -27.482 48.997 1.00 76.31 215 LEU A O 1
ATOM 1628 N N . GLU A 1 216 ? -13.059 -28.565 47.410 1.00 77.62 216 GLU A N 1
ATOM 1629 C CA . GLU A 1 216 ? -12.627 -27.725 46.287 1.00 77.62 216 GLU A CA 1
ATOM 1630 C C . GLU A 1 216 ? -13.256 -26.321 46.335 1.00 77.62 216 GLU A C 1
ATOM 1632 O O . GLU A 1 216 ? -12.610 -25.331 46.005 1.00 77.62 216 GLU A O 1
ATOM 1637 N N . ASN A 1 217 ? -14.479 -26.214 46.862 1.00 76.38 217 ASN A N 1
ATOM 1638 C CA . ASN A 1 217 ? -15.154 -24.941 47.120 1.00 76.38 217 ASN A CA 1
ATOM 1639 C C . ASN A 1 217 ? -14.600 -24.179 48.337 1.00 76.38 217 ASN A C 1
ATOM 1641 O O . ASN A 1 217 ? -15.075 -23.077 48.636 1.00 76.38 217 ASN A O 1
ATOM 1645 N N . VAL A 1 218 ? -13.624 -24.732 49.068 1.00 77.38 218 VAL A N 1
ATOM 1646 C CA . VAL A 1 218 ? -12.927 -23.973 50.110 1.00 77.38 218 VAL A CA 1
ATOM 1647 C C . VAL A 1 218 ? -12.086 -22.906 49.408 1.00 77.38 218 VAL A C 1
ATOM 1649 O O . VAL A 1 218 ? -11.195 -23.258 48.638 1.00 77.38 218 VAL A O 1
ATOM 1652 N N . PRO A 1 219 ? -12.326 -21.606 49.661 1.00 66.94 219 PRO A N 1
ATOM 1653 C CA . PRO A 1 219 ? -11.619 -20.543 48.962 1.00 66.94 219 PRO A CA 1
ATOM 1654 C C . PRO A 1 219 ? -10.114 -20.647 49.230 1.00 66.94 219 PRO A C 1
ATOM 1656 O O . PRO A 1 219 ? -9.638 -20.370 50.334 1.00 66.94 219 PRO A O 1
ATOM 1659 N N . THR A 1 220 ? -9.355 -21.057 48.215 1.00 63.81 220 THR A N 1
ATOM 1660 C CA . THR A 1 220 ? -7.895 -21.011 48.232 1.00 63.81 220 THR A CA 1
ATOM 1661 C C . THR A 1 220 ? -7.467 -19.590 47.905 1.00 63.81 220 THR A C 1
ATOM 1663 O O . THR A 1 220 ? -7.622 -19.129 46.776 1.00 63.81 220 THR A O 1
ATOM 1666 N N . PHE A 1 221 ? -6.951 -18.868 48.895 1.00 64.50 221 PHE A N 1
ATOM 1667 C CA . PHE A 1 221 ? -6.474 -17.504 48.677 1.00 64.50 221 PHE A CA 1
ATOM 1668 C C . PHE A 1 221 ? -5.233 -17.510 47.789 1.00 64.50 221 PHE A C 1
ATOM 1670 O O . PHE A 1 221 ? -4.252 -18.192 48.099 1.00 64.50 221 PHE A O 1
ATOM 1677 N N . SER A 1 222 ? -5.256 -16.727 46.709 1.00 71.56 222 SER A N 1
ATOM 1678 C CA . SER A 1 222 ? -4.058 -16.507 45.907 1.00 71.56 222 SER A CA 1
ATOM 1679 C C . SER A 1 222 ? -3.032 -15.686 46.700 1.00 71.56 222 SER A C 1
ATOM 1681 O O . SER A 1 222 ? -3.371 -14.924 47.614 1.00 71.56 222 SER A O 1
ATOM 1683 N N . HIS A 1 223 ? -1.749 -15.834 46.366 1.00 58.50 223 HIS A N 1
ATOM 1684 C CA . HIS A 1 223 ? -0.689 -15.060 47.018 1.00 58.50 223 HIS A CA 1
ATOM 1685 C C . HIS A 1 223 ? -0.884 -13.542 46.829 1.00 58.50 223 HIS A C 1
ATOM 1687 O O . HIS A 1 223 ? -0.618 -12.765 47.748 1.00 58.50 223 HIS A O 1
ATOM 1693 N N . ASP A 1 224 ? -1.427 -13.126 45.685 1.00 68.31 224 ASP A N 1
ATOM 1694 C CA . ASP A 1 224 ? -1.695 -11.722 45.369 1.00 68.31 224 ASP A CA 1
ATOM 1695 C C . ASP A 1 224 ? -2.899 -11.171 46.146 1.00 68.31 224 ASP A C 1
ATOM 1697 O O . ASP A 1 224 ? -2.856 -10.035 46.632 1.00 68.31 224 ASP A O 1
ATOM 1701 N N . ASP A 1 225 ? -3.931 -11.989 46.381 1.00 73.62 225 ASP A N 1
ATOM 1702 C CA . ASP A 1 225 ? -5.048 -11.625 47.261 1.00 73.62 225 ASP A CA 1
ATOM 1703 C C . ASP A 1 225 ? -4.573 -11.396 48.695 1.00 73.62 225 ASP A C 1
ATOM 1705 O O . ASP A 1 225 ? -5.026 -10.464 49.358 1.00 73.62 225 ASP A O 1
ATOM 1709 N N . LEU A 1 226 ? -3.608 -12.187 49.173 1.00 70.19 226 LEU A N 1
ATOM 1710 C CA . LEU A 1 226 ? -3.014 -12.010 50.499 1.00 70.19 226 LEU A CA 1
ATOM 1711 C C . LEU A 1 226 ? -2.207 -10.703 50.599 1.00 70.19 226 LEU A C 1
ATOM 1713 O O . LEU A 1 226 ? -2.302 -10.002 51.615 1.00 70.19 226 LEU A O 1
ATOM 1717 N N . GLN A 1 227 ? -1.450 -10.338 49.557 1.00 79.19 227 GLN A N 1
ATOM 1718 C CA . GLN A 1 227 ? -0.715 -9.067 49.511 1.00 79.19 227 GLN A CA 1
ATOM 1719 C C . GLN A 1 227 ? -1.665 -7.863 49.466 1.00 79.19 227 GLN A C 1
ATOM 1721 O O . GLN A 1 227 ? -1.503 -6.905 50.232 1.00 79.19 227 GLN A O 1
ATOM 1726 N N . ASN A 1 228 ? -2.694 -7.923 48.621 1.00 83.81 228 ASN A N 1
ATOM 1727 C CA . ASN A 1 228 ? -3.717 -6.886 48.535 1.00 83.81 228 ASN A CA 1
ATOM 1728 C C . ASN A 1 228 ? -4.507 -6.781 49.844 1.00 83.81 228 ASN A C 1
ATOM 1730 O O . ASN A 1 228 ? -4.709 -5.680 50.355 1.00 83.81 228 ASN A O 1
ATOM 1734 N N . GLN A 1 229 ? -4.849 -7.904 50.475 1.00 85.62 229 GLN A N 1
ATOM 1735 C CA . GLN A 1 229 ? -5.513 -7.926 51.775 1.00 85.62 229 GLN A CA 1
ATOM 1736 C C . GLN A 1 229 ? -4.660 -7.278 52.872 1.00 85.62 229 GLN A C 1
ATOM 1738 O O . GLN A 1 229 ? -5.195 -6.574 53.729 1.00 85.62 229 GLN A O 1
ATOM 1743 N N . ALA A 1 230 ? -3.339 -7.476 52.873 1.00 87.12 230 ALA A N 1
ATOM 1744 C CA . ALA A 1 230 ? -2.451 -6.806 53.822 1.00 87.12 230 ALA A CA 1
ATOM 1745 C C . ALA A 1 230 ? -2.453 -5.277 53.633 1.00 87.12 230 ALA A C 1
ATOM 1747 O O . ALA A 1 230 ? -2.505 -4.538 54.622 1.00 87.12 230 ALA A O 1
ATOM 1748 N N . ARG A 1 231 ? -2.476 -4.800 52.380 1.00 90.94 231 ARG A N 1
ATOM 1749 C CA . ARG A 1 231 ? -2.607 -3.368 52.056 1.00 90.94 231 ARG A CA 1
ATOM 1750 C C . ARG A 1 231 ? -3.967 -2.817 52.495 1.00 90.94 231 ARG A C 1
ATOM 1752 O O . ARG A 1 231 ? -3.998 -1.812 53.199 1.00 90.94 231 ARG A O 1
ATOM 1759 N N . ILE A 1 232 ? -5.063 -3.518 52.189 1.00 91.31 232 ILE A N 1
ATOM 1760 C CA . ILE A 1 232 ? -6.429 -3.112 52.568 1.00 91.31 232 ILE A CA 1
ATOM 1761 C C . ILE A 1 232 ? -6.601 -3.103 54.097 1.00 91.31 232 ILE A C 1
ATOM 1763 O O . ILE A 1 232 ? -7.211 -2.192 54.656 1.00 91.31 232 ILE A O 1
ATOM 1767 N N . ARG A 1 233 ? -6.007 -4.063 54.821 1.00 91.25 233 ARG A N 1
ATOM 1768 C CA . ARG A 1 233 ? -5.980 -4.048 56.296 1.00 91.25 233 ARG A CA 1
ATOM 1769 C C . ARG A 1 233 ? -5.321 -2.777 56.826 1.00 91.25 233 ARG A C 1
ATOM 1771 O O . ARG A 1 233 ? -5.827 -2.194 57.780 1.00 91.25 233 ARG A O 1
ATOM 1778 N N . LYS A 1 234 ? -4.200 -2.357 56.233 1.00 92.81 234 LYS A N 1
ATOM 1779 C CA . LYS A 1 234 ? -3.490 -1.140 56.643 1.00 92.81 234 LYS A CA 1
ATOM 1780 C C . LYS A 1 234 ? -4.347 0.104 56.401 1.00 92.81 234 LYS A C 1
ATOM 1782 O O . LYS A 1 234 ? -4.469 0.917 57.308 1.00 92.81 234 LYS A O 1
ATOM 1787 N N . THR A 1 235 ? -4.988 0.208 55.235 1.00 93.88 235 THR A N 1
ATOM 1788 C CA . THR A 1 235 ? -5.854 1.351 54.903 1.00 93.88 235 THR A CA 1
ATOM 1789 C C . THR A 1 235 ? -7.111 1.417 55.771 1.00 93.88 235 THR A C 1
ATOM 1791 O O . THR A 1 235 ? -7.526 2.499 56.174 1.00 93.88 235 THR A O 1
ATOM 1794 N N . LEU A 1 236 ? -7.717 0.271 56.099 1.00 92.62 236 LEU A N 1
ATOM 1795 C CA . LEU A 1 236 ? -8.904 0.237 56.957 1.00 92.62 236 LEU A CA 1
ATOM 1796 C C . LEU A 1 236 ? -8.566 0.512 58.425 1.00 92.62 236 LEU A C 1
ATOM 1798 O O . LEU A 1 236 ? -9.350 1.162 59.106 1.00 92.62 236 LEU A O 1
ATOM 1802 N N . ARG A 1 237 ? -7.390 0.089 58.909 1.00 92.25 237 ARG A N 1
ATOM 1803 C CA . ARG A 1 237 ? -6.912 0.488 60.243 1.00 92.25 237 ARG A CA 1
ATOM 1804 C C . ARG A 1 237 ? -6.661 1.984 60.326 1.00 92.25 237 ARG A C 1
ATOM 1806 O O . ARG A 1 237 ? -7.171 2.602 61.249 1.00 92.25 237 ARG A O 1
ATOM 1813 N N . SER A 1 238 ? -5.990 2.571 59.331 1.00 93.75 238 SER A N 1
ATOM 1814 C CA . SER A 1 238 ? -5.832 4.028 59.297 1.00 93.75 238 SER A CA 1
ATOM 1815 C C . SER A 1 238 ? -7.182 4.745 59.233 1.00 93.75 238 SER A C 1
ATOM 1817 O O . SER A 1 238 ? -7.348 5.771 59.876 1.00 93.75 238 SER A O 1
ATOM 1819 N N . LEU A 1 239 ? -8.172 4.191 58.520 1.00 92.69 239 LEU A N 1
ATOM 1820 C CA . LEU A 1 239 ? -9.517 4.768 58.470 1.00 92.69 239 LEU A CA 1
ATOM 1821 C C . LEU A 1 239 ? -10.193 4.760 59.849 1.00 92.69 239 LEU A C 1
ATOM 1823 O O . LEU A 1 239 ? -10.736 5.784 60.252 1.00 92.69 239 LEU A O 1
ATOM 1827 N N . ILE A 1 240 ? -10.124 3.642 60.576 1.00 91.50 240 ILE A N 1
ATOM 1828 C CA . ILE A 1 240 ? -10.682 3.509 61.932 1.00 91.50 240 ILE A CA 1
ATOM 1829 C C . ILE A 1 240 ? -9.967 4.441 62.918 1.00 91.50 240 ILE A C 1
ATOM 1831 O O . ILE A 1 240 ? -10.624 5.108 63.710 1.00 91.50 240 ILE A O 1
ATOM 1835 N N . GLU A 1 241 ? -8.638 4.536 62.833 1.00 92.00 241 GLU A N 1
ATOM 1836 C CA . GLU A 1 241 ? -7.840 5.448 63.661 1.00 92.00 241 GLU A CA 1
ATOM 1837 C C . GLU A 1 241 ? -8.203 6.916 63.400 1.00 92.00 241 GLU A C 1
ATOM 1839 O O . GLU A 1 241 ? -8.289 7.705 64.339 1.00 92.00 241 GLU A O 1
ATOM 1844 N N . THR A 1 242 ? -8.463 7.286 62.140 1.00 94.69 242 THR A N 1
ATOM 1845 C CA . THR A 1 242 ? -8.874 8.655 61.792 1.00 94.69 242 THR A CA 1
ATOM 1846 C C . THR A 1 242 ? -10.334 8.958 62.130 1.00 94.69 242 THR A C 1
ATOM 1848 O O . THR A 1 242 ? -10.644 10.097 62.465 1.00 94.69 242 THR A O 1
ATOM 1851 N N . ASN A 1 243 ? -11.227 7.962 62.068 1.00 89.69 243 ASN A N 1
ATOM 1852 C CA . ASN A 1 243 ? -12.675 8.141 62.210 1.00 89.69 243 ASN A CA 1
ATOM 1853 C C . ASN A 1 243 ? -13.312 7.073 63.127 1.00 89.69 243 ASN A C 1
ATOM 1855 O O . ASN A 1 243 ? -13.999 6.171 62.635 1.00 89.69 243 ASN A O 1
ATOM 1859 N N . PRO A 1 244 ? -13.187 7.197 64.464 1.00 88.56 244 PRO A N 1
ATOM 1860 C CA . PRO A 1 244 ? -13.722 6.203 65.404 1.00 88.56 244 PRO A CA 1
ATOM 1861 C C . PRO A 1 244 ? -15.256 6.107 65.426 1.00 88.56 244 PRO A C 1
ATOM 1863 O O . PRO A 1 244 ? -15.814 5.078 65.778 1.00 88.56 244 PRO A O 1
ATOM 1866 N N . GLN A 1 245 ? -15.961 7.175 65.040 1.00 88.69 245 GLN A N 1
ATOM 1867 C CA . GLN A 1 245 ? -17.432 7.226 65.054 1.00 88.69 245 GLN A CA 1
ATOM 1868 C C . GLN A 1 245 ? -18.075 6.515 63.848 1.00 88.69 245 GLN A C 1
ATOM 1870 O O . GLN A 1 245 ? -19.289 6.313 63.805 1.00 88.69 245 GLN A O 1
ATOM 1875 N N . GLN A 1 246 ? -17.287 6.150 62.832 1.00 90.38 246 GLN A N 1
ATOM 1876 C CA . GLN A 1 246 ? -17.813 5.592 61.592 1.00 90.38 246 GLN A CA 1
ATOM 1877 C C . GLN A 1 246 ? -17.915 4.060 61.659 1.00 90.38 246 GLN A C 1
ATOM 1879 O O . GLN A 1 246 ? -16.963 3.336 61.360 1.00 90.38 246 GLN A O 1
ATOM 1884 N N . ALA A 1 247 ? -19.118 3.548 61.936 1.00 87.56 247 ALA A N 1
ATOM 1885 C CA . ALA A 1 247 ? -19.388 2.106 62.022 1.00 87.56 247 ALA A CA 1
ATOM 1886 C C . ALA A 1 247 ? -19.034 1.317 60.740 1.00 87.56 247 ALA A C 1
ATOM 1888 O O . ALA A 1 247 ? -18.659 0.145 60.806 1.00 87.56 247 ALA A O 1
ATOM 1889 N N . SER A 1 248 ? -19.099 1.941 59.555 1.00 88.94 248 SER A N 1
ATOM 1890 C CA . SER A 1 248 ? -18.791 1.253 58.293 1.00 88.94 248 SER A CA 1
ATOM 1891 C C . SER A 1 248 ? -17.331 0.798 58.188 1.00 88.94 248 SER A C 1
ATOM 1893 O O . SER A 1 248 ? -17.076 -0.211 57.535 1.00 88.94 248 SER A O 1
ATOM 1895 N N . GLY A 1 249 ? -16.383 1.489 58.836 1.00 88.88 249 GLY A N 1
ATOM 1896 C CA . GLY A 1 249 ? -14.967 1.101 58.844 1.00 88.88 249 GLY A CA 1
ATOM 1897 C C . GLY A 1 249 ? -14.735 -0.216 59.590 1.00 88.88 249 GLY A C 1
ATOM 1898 O O . GLY A 1 249 ? -14.107 -1.133 59.056 1.00 88.88 249 GLY A O 1
ATOM 1899 N N . TYR A 1 250 ? -15.341 -0.352 60.771 1.00 91.12 250 TYR A N 1
ATOM 1900 C CA . TYR A 1 250 ? -15.324 -1.581 61.571 1.00 91.12 250 TYR A CA 1
ATOM 1901 C C . TYR A 1 250 ? -15.987 -2.749 60.832 1.00 91.12 250 TYR A C 1
ATOM 1903 O O . TYR A 1 250 ? -15.425 -3.843 60.763 1.00 91.12 250 TYR A O 1
ATOM 1911 N N . VAL A 1 251 ? -17.133 -2.509 60.182 1.00 90.81 251 VAL A N 1
ATOM 1912 C CA . VAL A 1 251 ? -17.840 -3.529 59.386 1.00 90.81 251 VAL A CA 1
ATOM 1913 C C . VAL A 1 251 ? -17.014 -3.982 58.178 1.00 90.81 251 VAL A C 1
ATOM 1915 O O . VAL A 1 251 ? -16.943 -5.179 57.896 1.00 90.81 251 VAL A O 1
ATOM 1918 N N . GLN A 1 252 ? -16.370 -3.059 57.460 1.00 90.38 252 GLN A N 1
ATOM 1919 C CA . GLN A 1 252 ? -15.518 -3.396 56.314 1.00 90.38 252 GLN A CA 1
ATOM 1920 C C . GLN A 1 252 ? -14.276 -4.184 56.742 1.00 90.38 252 GLN A C 1
ATOM 1922 O O . GLN A 1 252 ? -13.939 -5.184 56.106 1.00 90.38 252 GLN A O 1
ATOM 1927 N N . LEU A 1 253 ? -13.631 -3.795 57.846 1.00 91.81 253 LEU A N 1
ATOM 1928 C CA . LEU A 1 253 ? -12.480 -4.521 58.382 1.00 91.81 253 LEU A CA 1
ATOM 1929 C C . LEU A 1 253 ? -12.874 -5.924 58.869 1.00 91.81 253 LEU A C 1
ATOM 1931 O O . LEU A 1 253 ? -12.163 -6.891 58.591 1.00 91.81 253 LEU A O 1
ATOM 1935 N N . ALA A 1 254 ? -14.026 -6.059 59.529 1.00 89.56 254 ALA A N 1
ATOM 1936 C CA . ALA A 1 254 ? -14.556 -7.350 59.956 1.00 89.56 254 ALA A CA 1
ATOM 1937 C C . ALA A 1 254 ? -14.876 -8.266 58.762 1.00 89.56 254 ALA A C 1
ATOM 1939 O O . ALA A 1 254 ? -14.511 -9.442 58.776 1.00 89.56 254 ALA A O 1
ATOM 1940 N N . ARG A 1 255 ? -15.483 -7.732 57.691 1.00 88.44 255 ARG A N 1
ATOM 1941 C CA . ARG A 1 255 ? -15.730 -8.478 56.442 1.00 88.44 255 ARG A CA 1
ATOM 1942 C C . ARG A 1 255 ? -14.430 -8.933 55.779 1.00 88.44 255 ARG A C 1
ATOM 1944 O O . ARG A 1 255 ? -14.351 -10.070 55.322 1.00 88.44 255 ARG A O 1
ATOM 1951 N N . LEU A 1 256 ? -13.400 -8.089 55.778 1.00 89.44 256 LEU A N 1
ATOM 1952 C CA . LEU A 1 256 ? -12.081 -8.431 55.243 1.00 89.44 256 LEU A CA 1
ATOM 1953 C C . LEU A 1 256 ? -11.380 -9.529 56.061 1.00 89.44 256 LEU A C 1
ATOM 1955 O O . LEU A 1 256 ? -10.735 -10.400 55.482 1.00 89.44 256 LEU A O 1
ATOM 1959 N N . GLU A 1 257 ? -11.471 -9.504 57.396 1.00 87.38 257 GLU A N 1
ATOM 1960 C CA . GLU A 1 257 ? -10.893 -10.551 58.257 1.00 87.38 257 GLU A CA 1
ATOM 1961 C C . GLU A 1 257 ? -11.693 -11.863 58.179 1.00 87.38 257 GLU A C 1
ATOM 1963 O O . GLU A 1 257 ? -11.100 -12.939 58.257 1.00 87.38 257 GLU A O 1
ATOM 1968 N N . LEU A 1 258 ? -13.007 -11.793 57.933 1.00 85.25 258 LEU A N 1
ATOM 1969 C CA . LEU A 1 258 ? -13.836 -12.958 57.608 1.00 85.25 258 LEU A CA 1
ATOM 1970 C C . LEU A 1 258 ? -13.416 -13.573 56.270 1.00 85.25 258 LEU A C 1
ATOM 1972 O O . LEU A 1 258 ? -13.151 -14.772 56.219 1.00 85.25 258 LEU A O 1
ATOM 1976 N N . HIS A 1 259 ? -13.258 -12.752 55.228 1.00 82.81 259 HIS A N 1
ATOM 1977 C CA . HIS A 1 259 ? -12.700 -13.197 53.951 1.00 82.81 259 HIS A CA 1
ATOM 1978 C C . HIS A 1 259 ? -11.257 -13.691 54.109 1.00 82.81 259 HIS A C 1
ATOM 1980 O O . HIS A 1 259 ? -10.812 -14.515 53.341 1.00 82.81 259 HIS A O 1
ATOM 1986 N N . GLY A 1 260 ? -10.509 -13.242 55.119 1.00 81.69 260 GLY A N 1
ATOM 1987 C CA . GLY A 1 260 ? -9.174 -13.753 55.447 1.00 81.69 260 GLY A CA 1
ATOM 1988 C C . GLY A 1 260 ? -9.129 -15.035 56.264 1.00 81.69 260 GLY A C 1
ATOM 1989 O O . GLY A 1 260 ? -8.053 -15.372 56.757 1.00 81.69 260 GLY A O 1
ATOM 1990 N N . GLY A 1 261 ? -10.272 -15.683 56.504 1.00 81.44 261 GLY A N 1
ATOM 1991 C CA . GLY A 1 261 ? -10.353 -16.904 57.305 1.00 81.44 261 GLY A CA 1
ATOM 1992 C C . GLY A 1 261 ? -10.131 -16.699 58.809 1.00 81.44 261 GLY A C 1
ATOM 1993 O O . GLY A 1 261 ? -9.860 -17.664 59.520 1.00 81.44 261 GLY A O 1
ATOM 1994 N N . LYS A 1 262 ? -10.243 -15.468 59.335 1.00 87.19 262 LYS A N 1
ATOM 1995 C CA . LYS A 1 262 ? -10.046 -15.140 60.765 1.00 87.19 262 LYS A CA 1
ATOM 1996 C C . LYS A 1 262 ? -11.354 -14.673 61.428 1.00 87.19 262 LYS A C 1
ATOM 1998 O O . LYS A 1 262 ? -11.449 -13.524 61.868 1.00 87.19 262 LYS A O 1
ATOM 2003 N N . PRO A 1 263 ? -12.362 -15.556 61.586 1.00 86.56 263 PRO A N 1
ATOM 2004 C CA . PRO A 1 263 ? -13.685 -15.169 62.081 1.00 86.56 263 PRO A CA 1
ATOM 2005 C C . PRO A 1 263 ? -13.681 -14.725 63.550 1.00 86.56 263 PRO A C 1
ATOM 2007 O O . PRO A 1 263 ? -14.494 -13.892 63.938 1.00 86.56 263 PRO A O 1
ATOM 2010 N N . ARG A 1 264 ? -12.760 -15.243 64.376 1.00 89.69 264 ARG A N 1
ATOM 2011 C CA . ARG A 1 264 ? -12.631 -14.830 65.787 1.00 89.69 264 ARG A CA 1
ATOM 2012 C C . ARG A 1 264 ? -12.241 -13.356 65.905 1.00 89.69 264 ARG A C 1
ATOM 2014 O O . ARG A 1 264 ? -12.901 -12.608 66.612 1.00 89.69 264 ARG A O 1
ATOM 2021 N N . LYS A 1 265 ? -11.243 -12.938 65.126 1.00 87.69 265 LYS A N 1
ATOM 2022 C CA . LYS A 1 265 ? -10.768 -11.553 65.078 1.00 87.69 265 LYS A CA 1
ATOM 2023 C C . LYS A 1 265 ? -11.813 -10.605 64.485 1.00 87.69 265 LYS A C 1
ATOM 2025 O O . LYS A 1 265 ? -11.963 -9.486 64.952 1.00 87.69 265 LYS A O 1
ATOM 2030 N N . ALA A 1 266 ? -12.569 -11.059 63.482 1.00 88.56 266 ALA A N 1
ATOM 2031 C CA . ALA A 1 266 ? -13.675 -10.280 62.927 1.00 88.56 266 ALA A CA 1
ATOM 2032 C C . ALA A 1 266 ? -14.759 -9.975 63.979 1.00 88.56 266 ALA A C 1
ATOM 2034 O O . ALA A 1 266 ? -15.281 -8.867 64.014 1.00 88.56 266 ALA A O 1
ATOM 2035 N N . ARG A 1 267 ? -15.072 -10.940 64.855 1.00 91.38 267 ARG A N 1
ATOM 2036 C CA . ARG A 1 267 ? -16.018 -10.739 65.965 1.00 91.38 267 ARG A CA 1
ATOM 2037 C C . ARG A 1 267 ? -15.465 -9.801 67.033 1.00 91.38 267 ARG A C 1
ATOM 2039 O O . ARG A 1 267 ? -16.207 -8.966 67.522 1.00 91.38 267 ARG A O 1
ATOM 2046 N N . GLU A 1 268 ? -14.181 -9.918 67.352 1.00 92.50 268 GLU A N 1
ATOM 2047 C CA . GLU A 1 268 ? -13.491 -9.021 68.287 1.00 92.50 268 GLU A CA 1
ATOM 2048 C C . GLU A 1 268 ? -13.542 -7.559 67.815 1.00 92.50 268 GLU A C 1
ATOM 2050 O O . GLU A 1 268 ? -13.911 -6.687 68.589 1.00 92.50 268 GLU A O 1
ATOM 2055 N N . ILE A 1 269 ? -13.292 -7.305 66.523 1.00 87.56 269 ILE A N 1
ATOM 2056 C CA . ILE A 1 269 ? -13.359 -5.957 65.927 1.00 87.56 269 ILE A CA 1
ATOM 2057 C C . ILE A 1 269 ? -14.777 -5.363 65.972 1.00 87.56 269 ILE A C 1
ATOM 2059 O O . ILE A 1 269 ? -14.914 -4.152 66.056 1.00 87.56 269 ILE A O 1
ATOM 2063 N N . LEU A 1 270 ? -15.828 -6.186 65.885 1.00 87.00 270 LEU A N 1
ATOM 2064 C CA . LEU A 1 270 ? -17.221 -5.715 65.959 1.00 87.00 270 LEU A CA 1
ATOM 2065 C C . LEU A 1 270 ? -17.707 -5.456 67.391 1.00 87.00 270 LEU A C 1
ATOM 2067 O O . LEU A 1 270 ? -18.745 -4.825 67.564 1.00 87.00 270 LEU A O 1
ATOM 2071 N N . LEU A 1 271 ? -17.014 -6.001 68.392 1.00 86.12 271 LEU A N 1
ATOM 2072 C CA . LEU A 1 271 ? -17.319 -5.789 69.809 1.00 86.12 271 LEU A CA 1
ATOM 2073 C C . LEU A 1 271 ? -16.577 -4.583 70.399 1.00 86.12 271 LEU A C 1
ATOM 2075 O O . LEU A 1 271 ? -16.901 -4.171 71.511 1.00 86.12 271 LEU A O 1
ATOM 2079 N N . GLN A 1 272 ? -15.577 -4.075 69.678 1.00 76.88 272 GLN A N 1
ATOM 2080 C CA . GLN A 1 272 ? -14.794 -2.892 70.015 1.00 76.88 272 GLN A CA 1
ATOM 2081 C C . GLN A 1 272 ? -15.513 -1.615 69.575 1.00 76.88 272 GLN A C 1
ATOM 2083 O O . GLN A 1 272 ? -15.423 -0.628 70.336 1.00 76.88 272 GLN A O 1
#

pLDDT: mean 74.97, std 14.94, range [40.28, 94.69]

Radius of gyration: 47.39 Å; chains: 1; bounding box: 94×74×113 Å

Secondary structure (DSSP, 8-state):
-----PPP-TTSSPPPTTPPTTGGGT-PPP--TTSSSTT-------TT-------TTTHHHHHHHHHHHHHHHHHHHHHHHHHHHHHHHHHHHHHHHS-SS-S-HHHHTHHHHHHGGGS-HHHHHTPPP---TT-HHHHHHHHHHHHHH---PPPTHHHHHHHHHHHHTT-SS---TTHHHHHHHHHHHHHTTTTTS----------HHHHHHHHHTS----HHHHHHHHHHHHHHHHHHHH-TT-HHHHHHHHHHHHHTT-HHHHHHHHH-

Organism: NCBI:txid797122

InterPro domains:
  IPR010491 PRP1 splicing factor, N-terminal [PF06424] (15-50)
  IPR010491 PRP1 splicing factor, N-terminal [PF06424] (57-135)

Sequence (272 aa):
MEADFSRPDFNAMVPPPGYVAGIGRGASGFTTRSDVGPARMASLLNADGSETSQTVGAEQEREIAEQVYDAVGSRVSEKGAKRRHAQEKEIKQKGKRGRVGGGSVSSLYQDVKRGLDEMDNSAWETIPEARDFTRQKKAERERQRKEFREFRAAPDHLLAERLSDATVTSISSGSATSGGSRTDIMANSLDRAGESTKIGTRTSALDVAGYMTALENVPTFSHDDLQNQARIRKTLRSLIETNPQQASGYVQLARLELHGGKPRKAREILLQ

Foldseek 3Di:
DDDPPDDDPPVPDDDDPPDDPCVVVVNDDDDDPVNPDPPCPPQPQDPPRDRPPPDPPCPVVVVVVVVVVVVVVVVVCVVCVVVVVVVVVVVVVVVVVVPPPPDDPVVVCPVVVVVVVVDDVVVVVPPDDDDDPPCVVVVVVVVCCCVVVVDDPDDCVVVVVVVVVVVPVPDPDDPDPVCVVVVVVVVVVVCVVPVVDDDDDDDDDPDPVVVVVVVVPPDDDDPVNVVVLVVVLVVLVVVCVVCVPDLVSLVVNLVSCVVVVNNVVSVVSNVD